Protein AF-X1EDR0-F1 (afdb_monomer)

Solvent-accessible surface area (backbone atoms only — not comparable to full-atom values): 14467 Å² total; per-residue (Å²): 109,68,64,75,75,51,46,88,62,48,43,78,46,76,35,40,27,33,42,99,84,70,50,76,45,76,48,48,34,32,29,32,48,43,43,61,53,31,61,72,69,70,53,67,84,70,82,76,47,42,32,33,41,37,34,20,80,71,45,46,54,39,77,37,42,49,60,51,45,64,76,41,62,27,26,46,26,42,26,45,78,92,36,69,47,48,64,89,70,55,21,65,32,29,36,40,40,43,81,36,52,42,76,53,46,37,46,33,70,74,47,79,46,77,32,58,50,74,70,56,88,67,54,66,74,82,75,38,56,71,68,56,43,45,63,68,70,69,56,77,65,59,85,85,73,98,78,72,81,76,88,78,56,66,92,78,42,69,51,77,46,72,80,60,40,76,39,69,47,77,37,41,60,70,54,55,72,71,45,74,69,47,50,36,72,49,65,52,68,48,93,82,42,52,92,83,47,67,45,37,24,60,47,78,48,73,42,47,43,36,40,59,56,48,65,74,24,34,75,36,93,85,63,61,60,49,75,50,76,45,96,77,70,51,69,54,72,47,42,48,70,61,48,58,36,88,82,38,94

Radius of gyration: 21.08 Å; Cα contacts (8 Å, |Δi|>4): 429; chains: 1; bounding box: 46×36×60 Å

Foldseek 3Di:
DLCVVCVVQKDWDWAWAAEPVRDIDIWIFIFHQQLVSCVVVVNDLPDLFQKKWWAAQLQQIDIDGPCCRNVFRWGWTQDIPPHGDDCVFQNRIWIGGHPYHCSRTGHHTDDIFGHNDLPPVQDPPNRDPPVVCCSQPVDDQDDDDPPDDDDDDQVPDWDWDDDQFPAIDIAGPVNFVVADKDWAWDKDADPPADRSRNRIHIDTDITHQLLVVCVVGHGHPPQFWDWDADPSRDIDIDGPVVSNDPRHD

Structure (mmCIF, N/CA/C/O backbone):
data_AF-X1EDR0-F1
#
_entry.id   AF-X1EDR0-F1
#
loop_
_atom_site.group_PDB
_atom_site.id
_atom_site.type_symbol
_atom_site.label_atom_id
_atom_site.label_alt_id
_atom_site.label_comp_id
_atom_site.label_asym_id
_atom_site.label_entity_id
_atom_site.label_seq_id
_atom_site.pdbx_PDB_ins_code
_atom_site.Cartn_x
_atom_site.Cartn_y
_atom_site.Cartn_z
_atom_site.occupancy
_atom_site.B_iso_or_equiv
_atom_site.auth_seq_id
_atom_site.auth_comp_id
_atom_site.auth_asym_id
_atom_site.auth_atom_id
_atom_site.pdbx_PDB_model_num
ATOM 1 N N . GLU A 1 1 ? 8.580 -6.810 -30.713 1.00 54.44 1 GLU A N 1
ATOM 2 C CA . GLU A 1 1 ? 7.558 -6.225 -31.604 1.00 54.44 1 GLU A CA 1
ATOM 3 C C . GLU A 1 1 ? 7.156 -4.786 -31.256 1.00 54.44 1 GLU A C 1
ATOM 5 O O . GLU A 1 1 ? 7.517 -3.914 -32.029 1.00 54.44 1 GLU A O 1
ATOM 10 N N . ILE A 1 2 ? 6.479 -4.478 -30.133 1.00 60.97 2 ILE A N 1
ATOM 11 C CA . ILE A 1 2 ? 6.107 -3.075 -29.803 1.00 60.97 2 ILE A CA 1
ATOM 12 C C . ILE A 1 2 ? 7.357 -2.197 -29.655 1.00 60.97 2 ILE A C 1
ATOM 14 O O . ILE A 1 2 ? 7.499 -1.228 -30.387 1.00 60.97 2 ILE A O 1
ATOM 18 N N . ILE A 1 3 ? 8.326 -2.593 -28.820 1.00 60.31 3 ILE A N 1
ATOM 19 C CA . ILE A 1 3 ? 9.585 -1.844 -28.618 1.00 60.31 3 ILE A CA 1
ATOM 20 C C . ILE A 1 3 ? 10.378 -1.652 -29.924 1.00 60.31 3 ILE A C 1
ATOM 22 O O . ILE A 1 3 ? 11.067 -0.655 -30.074 1.00 60.31 3 ILE A O 1
ATOM 26 N N . GLU A 1 4 ? 10.269 -2.554 -30.903 1.00 65.12 4 GLU A N 1
ATOM 27 C CA . GLU A 1 4 ? 10.914 -2.367 -32.215 1.00 65.12 4 GLU A CA 1
ATOM 28 C C . GLU A 1 4 ? 10.191 -1.321 -33.074 1.00 65.12 4 GLU A C 1
ATOM 30 O O . GLU A 1 4 ? 10.826 -0.668 -33.895 1.00 65.12 4 GLU A O 1
ATOM 35 N N . LYS A 1 5 ? 8.877 -1.144 -32.883 1.00 68.31 5 LYS A N 1
ATOM 36 C CA . LYS A 1 5 ? 8.044 -0.184 -33.626 1.00 68.31 5 LYS A CA 1
ATOM 37 C C . LYS A 1 5 ? 8.025 1.212 -32.995 1.00 68.31 5 LYS A C 1
ATOM 39 O O . LYS A 1 5 ? 7.911 2.187 -33.726 1.00 68.31 5 LYS A O 1
ATOM 44 N N . ILE A 1 6 ? 8.164 1.313 -31.671 1.00 72.12 6 ILE A N 1
ATOM 45 C CA . ILE A 1 6 ? 8.247 2.590 -30.931 1.00 72.12 6 ILE A CA 1
ATOM 46 C C . ILE A 1 6 ? 9.645 2.858 -30.353 1.00 72.12 6 ILE A C 1
ATOM 48 O O . ILE A 1 6 ? 9.820 3.759 -29.540 1.00 72.12 6 ILE A O 1
ATOM 52 N N . GLY A 1 7 ? 10.657 2.098 -30.776 1.00 67.75 7 GLY A N 1
ATOM 53 C CA . GLY A 1 7 ? 12.027 2.192 -30.259 1.00 67.75 7 GLY A CA 1
ATOM 54 C C . GLY A 1 7 ? 12.692 3.548 -30.495 1.00 67.75 7 GLY A C 1
ATOM 55 O O . GLY A 1 7 ? 13.532 3.953 -29.696 1.00 67.75 7 GLY A O 1
ATOM 56 N N . ASP A 1 8 ? 12.263 4.283 -31.523 1.00 79.50 8 ASP A N 1
ATOM 57 C CA . ASP A 1 8 ? 12.694 5.666 -31.771 1.00 79.50 8 ASP A CA 1
ATOM 58 C C . ASP A 1 8 ? 12.160 6.651 -30.716 1.00 79.50 8 ASP A C 1
ATOM 60 O O . ASP A 1 8 ? 12.706 7.738 -30.557 1.00 79.50 8 ASP A O 1
ATOM 64 N N . SER A 1 9 ? 11.115 6.272 -29.971 1.00 85.62 9 SER A N 1
ATOM 65 C CA . SER A 1 9 ? 10.597 7.036 -28.825 1.00 85.62 9 SER A CA 1
ATOM 66 C C . SER A 1 9 ? 11.338 6.724 -27.522 1.00 85.62 9 SER A C 1
ATOM 68 O O . SER A 1 9 ? 10.963 7.243 -26.475 1.00 85.62 9 SER A O 1
ATOM 70 N N . ALA A 1 10 ? 12.351 5.851 -27.556 1.00 90.69 10 ALA A N 1
ATOM 71 C CA . ALA A 1 10 ? 13.141 5.537 -26.378 1.00 90.69 10 ALA A CA 1
ATOM 72 C C . ALA A 1 10 ? 14.112 6.674 -26.057 1.00 90.69 10 ALA A C 1
ATOM 74 O O . ALA A 1 10 ? 14.938 7.053 -26.890 1.00 90.69 10 ALA A O 1
ATOM 75 N N . GLU A 1 11 ? 14.084 7.142 -24.817 1.00 94.25 11 GLU A N 1
ATOM 76 C CA . GLU A 1 11 ? 14.931 8.225 -24.333 1.00 94.25 11 GLU A CA 1
ATOM 77 C C . GLU A 1 11 ? 15.787 7.790 -23.142 1.00 94.25 11 GLU A C 1
ATOM 79 O O . GLU A 1 11 ? 15.513 6.785 -22.478 1.00 94.25 11 GLU A O 1
ATOM 84 N N . ILE A 1 12 ? 16.887 8.517 -22.941 1.00 96.25 12 ILE A N 1
ATOM 85 C CA . ILE A 1 12 ? 17.665 8.459 -21.705 1.00 96.25 12 ILE A CA 1
ATOM 86 C C . ILE A 1 12 ? 17.097 9.546 -20.803 1.00 96.25 12 ILE A C 1
ATOM 88 O O . ILE A 1 12 ? 16.984 10.693 -21.237 1.00 96.25 12 ILE A O 1
ATOM 92 N N . PHE A 1 13 ? 16.738 9.181 -19.581 1.00 95.81 13 PHE A N 1
ATOM 93 C CA . PHE A 1 13 ? 16.141 10.085 -18.608 1.00 95.81 13 PHE A CA 1
ATOM 94 C C . PHE A 1 13 ? 16.746 9.830 -17.230 1.00 95.81 13 PHE A C 1
ATOM 96 O O . PHE A 1 13 ? 17.149 8.709 -16.924 1.00 95.81 13 PHE A O 1
ATOM 103 N N . ASN A 1 14 ? 16.808 10.873 -16.409 1.00 96.44 14 ASN A N 1
ATOM 104 C CA . ASN A 1 14 ? 17.121 10.731 -14.992 1.00 96.44 14 ASN A CA 1
ATOM 105 C C . ASN A 1 14 ? 15.805 10.651 -14.229 1.00 96.44 14 ASN A C 1
ATOM 107 O O . ASN A 1 14 ? 14.880 11.393 -14.556 1.00 96.44 14 ASN A O 1
ATOM 111 N N . ALA A 1 15 ? 15.735 9.760 -13.247 1.00 96.19 15 ALA A N 1
ATOM 112 C CA . ALA A 1 15 ? 14.622 9.700 -12.318 1.00 96.19 15 ALA A CA 1
ATOM 113 C C . ALA A 1 15 ? 15.136 9.843 -10.887 1.00 96.19 15 ALA A C 1
ATOM 115 O O . ALA A 1 15 ? 16.073 9.151 -10.473 1.00 96.19 15 ALA A O 1
ATOM 116 N N . THR A 1 16 ? 14.488 10.724 -10.140 1.00 96.38 16 THR A N 1
ATOM 117 C CA . THR A 1 16 ? 14.680 10.925 -8.713 1.00 96.38 16 THR A CA 1
ATOM 118 C C . THR A 1 16 ? 13.598 10.154 -7.962 1.00 96.38 16 THR A C 1
ATOM 120 O O . THR A 1 16 ? 12.403 10.333 -8.200 1.00 96.38 16 THR A O 1
ATOM 123 N N . GLY A 1 17 ? 14.016 9.280 -7.052 1.00 92.56 17 GLY A N 1
ATOM 124 C CA . GLY A 1 17 ? 13.137 8.488 -6.202 1.00 92.56 17 GLY A CA 1
ATOM 125 C C . GLY A 1 17 ? 13.430 8.720 -4.722 1.00 92.56 17 GLY A C 1
ATOM 126 O O . GLY A 1 17 ? 14.575 8.951 -4.343 1.00 92.56 17 GLY A O 1
ATOM 127 N N . VAL A 1 18 ? 12.404 8.627 -3.879 1.00 91.12 18 VAL A N 1
ATOM 128 C CA . VAL A 1 18 ? 12.543 8.678 -2.413 1.00 91.12 18 VAL A CA 1
ATOM 129 C C . VAL A 1 18 ? 12.267 7.294 -1.830 1.00 91.12 18 VAL A C 1
ATOM 131 O O . VAL A 1 18 ? 11.209 6.712 -2.084 1.00 91.12 18 VAL A O 1
ATOM 134 N N . ARG A 1 19 ? 13.226 6.738 -1.087 1.00 84.94 19 ARG A N 1
ATOM 135 C CA . ARG A 1 19 ? 13.082 5.445 -0.403 1.00 84.94 19 ARG A CA 1
ATOM 136 C C . ARG A 1 19 ? 12.243 5.570 0.868 1.00 84.94 19 ARG A C 1
ATOM 138 O O . ARG A 1 19 ? 11.974 6.662 1.353 1.00 84.94 19 ARG A O 1
ATOM 145 N N . SER A 1 20 ? 11.851 4.428 1.429 1.00 78.31 20 SER A N 1
ATOM 146 C CA . SER A 1 20 ? 11.088 4.357 2.682 1.00 78.31 20 SER A CA 1
ATOM 147 C C . SER A 1 20 ? 11.837 4.894 3.908 1.00 78.31 20 SER A C 1
ATOM 149 O O . SER A 1 20 ? 11.215 5.137 4.932 1.00 78.31 20 SER A O 1
ATOM 151 N N . ASP A 1 21 ? 13.162 5.030 3.830 1.00 82.56 21 ASP A N 1
ATOM 152 C CA . ASP A 1 21 ? 14.029 5.618 4.858 1.00 82.56 21 ASP A CA 1
ATOM 153 C C . ASP A 1 21 ? 14.381 7.092 4.573 1.00 82.56 21 ASP A C 1
ATOM 155 O O . ASP A 1 21 ? 15.362 7.609 5.108 1.00 82.56 21 ASP A O 1
ATOM 159 N N . ASP A 1 22 ? 13.591 7.757 3.721 1.00 85.50 22 ASP A N 1
ATOM 160 C CA . ASP A 1 22 ? 13.758 9.141 3.258 1.00 85.50 22 ASP A CA 1
ATOM 161 C C . ASP A 1 22 ? 15.046 9.408 2.453 1.00 85.50 22 ASP A C 1
ATOM 163 O O . ASP A 1 22 ? 15.354 10.557 2.115 1.00 85.50 22 ASP A O 1
ATOM 167 N N . GLU A 1 23 ? 15.805 8.367 2.090 1.00 91.00 23 GLU A N 1
ATOM 168 C CA . GLU A 1 23 ? 16.953 8.513 1.199 1.00 91.00 23 GLU A CA 1
ATOM 169 C C . GLU A 1 23 ? 16.482 8.895 -0.213 1.00 91.00 23 GLU A C 1
ATOM 171 O O . GLU A 1 23 ? 15.713 8.175 -0.859 1.00 91.00 23 GLU A O 1
ATOM 176 N N . VAL A 1 24 ? 16.982 10.027 -0.715 1.00 93.25 24 VAL A N 1
ATOM 177 C CA . VAL A 1 24 ? 16.783 10.449 -2.105 1.00 93.25 24 VAL A CA 1
ATOM 178 C C . VAL A 1 24 ? 17.837 9.780 -2.978 1.00 93.25 24 VAL A C 1
ATOM 180 O O . VAL A 1 24 ? 19.038 9.963 -2.767 1.00 93.25 24 VAL A O 1
ATOM 183 N N . ILE A 1 25 ? 17.383 9.039 -3.983 1.00 93.00 25 ILE A N 1
ATOM 184 C CA . ILE A 1 25 ? 18.233 8.412 -4.991 1.00 93.00 25 ILE A CA 1
ATOM 185 C C . ILE A 1 25 ? 17.965 9.029 -6.361 1.00 93.00 25 ILE A C 1
ATOM 187 O O . ILE A 1 25 ? 16.827 9.329 -6.706 1.00 93.00 25 ILE A O 1
ATOM 191 N N . GLU A 1 26 ? 19.017 9.191 -7.154 1.00 95.25 26 GLU A N 1
ATOM 192 C CA . GLU A 1 26 ? 18.931 9.646 -8.541 1.00 95.25 26 GLU A CA 1
ATOM 193 C C . GLU A 1 26 ? 19.606 8.610 -9.429 1.00 95.25 26 GLU A C 1
ATOM 195 O O . GLU A 1 26 ? 20.754 8.227 -9.188 1.00 95.25 26 GLU A O 1
ATOM 200 N N . GLU A 1 27 ? 18.889 8.131 -10.441 1.00 94.94 27 GLU A N 1
ATOM 201 C CA . GLU A 1 27 ? 19.383 7.086 -11.334 1.00 94.94 27 GLU A CA 1
ATOM 202 C C . GLU A 1 27 ? 19.094 7.436 -12.799 1.00 94.94 27 GLU A C 1
ATOM 204 O O . GLU A 1 27 ? 18.028 7.960 -13.133 1.00 94.94 27 GLU A O 1
ATOM 209 N N . GLU A 1 28 ? 20.049 7.134 -13.685 1.00 97.06 28 GLU A N 1
ATOM 210 C CA . GLU A 1 28 ? 19.870 7.275 -15.130 1.00 97.06 28 GLU A CA 1
ATOM 211 C C . GLU A 1 28 ? 19.261 5.989 -15.696 1.00 97.06 28 GLU A C 1
ATOM 213 O O . GLU A 1 28 ? 19.794 4.888 -15.519 1.00 97.06 28 GLU A O 1
ATOM 218 N N . PHE A 1 29 ? 18.186 6.129 -16.463 1.00 96.94 29 PHE A N 1
ATOM 219 C CA . PHE A 1 29 ? 17.510 5.029 -17.129 1.00 96.94 29 PHE A CA 1
ATOM 220 C C . PHE A 1 29 ? 17.439 5.229 -18.639 1.00 96.94 29 PHE A C 1
ATOM 222 O O . PHE A 1 29 ? 17.515 6.338 -19.166 1.00 96.94 29 PHE A O 1
ATOM 229 N N . LYS A 1 30 ? 17.231 4.118 -19.354 1.00 95.12 30 LYS A N 1
ATOM 230 C CA . LYS A 1 30 ? 16.759 4.139 -20.742 1.00 95.12 30 LYS A CA 1
ATOM 231 C C . LYS A 1 30 ? 15.442 3.388 -20.857 1.00 95.12 30 LYS A C 1
ATOM 233 O O . LYS A 1 30 ? 15.364 2.213 -20.478 1.00 95.12 30 LYS A O 1
ATOM 238 N N . GLY A 1 31 ? 14.446 4.053 -21.430 1.00 94.44 31 GLY A N 1
ATOM 239 C CA . GLY A 1 31 ? 13.087 3.535 -21.523 1.00 94.44 31 GLY A CA 1
ATOM 240 C C . GLY A 1 31 ? 12.196 4.340 -22.457 1.00 94.44 31 GLY A C 1
ATOM 241 O O . GLY A 1 31 ? 12.666 5.215 -23.180 1.00 94.44 31 GLY A O 1
ATOM 242 N N . ILE A 1 32 ? 10.904 4.022 -22.442 1.00 93.75 32 ILE A N 1
ATOM 243 C CA . ILE A 1 32 ? 9.856 4.737 -23.180 1.00 93.75 32 ILE A CA 1
ATOM 244 C C . ILE A 1 32 ? 8.791 5.180 -22.180 1.00 93.75 32 ILE A C 1
ATOM 246 O O . ILE A 1 32 ? 8.384 4.388 -21.327 1.00 93.75 32 ILE A O 1
ATOM 250 N N . ARG A 1 33 ? 8.315 6.422 -22.308 1.00 93.25 33 ARG A N 1
ATOM 251 C CA . ARG A 1 33 ? 7.176 6.920 -21.527 1.00 93.25 33 ARG A CA 1
ATOM 252 C C . ARG A 1 33 ? 5.937 6.063 -21.762 1.00 93.25 33 ARG A C 1
ATOM 254 O O . ARG A 1 33 ? 5.583 5.796 -22.913 1.00 93.25 33 ARG A O 1
ATOM 261 N N . ILE A 1 34 ? 5.236 5.697 -20.693 1.00 90.81 34 ILE A N 1
ATOM 262 C CA . ILE A 1 34 ? 4.040 4.844 -20.767 1.00 90.81 34 ILE A CA 1
ATOM 263 C C . ILE A 1 34 ? 2.976 5.457 -21.677 1.00 90.81 34 ILE A C 1
ATOM 265 O O . ILE A 1 34 ? 2.416 4.743 -22.507 1.00 90.81 34 ILE A O 1
ATOM 269 N N . VAL A 1 35 ? 2.775 6.777 -21.621 1.00 89.12 35 VAL A N 1
ATOM 270 C CA . VAL A 1 35 ? 1.812 7.473 -22.487 1.00 89.12 35 VAL A CA 1
ATOM 271 C C . VAL A 1 35 ? 2.045 7.200 -23.979 1.00 89.12 35 VAL A C 1
ATOM 273 O O . VAL A 1 35 ? 1.087 7.016 -24.720 1.00 89.12 35 VAL A O 1
ATOM 276 N N . LYS A 1 36 ? 3.300 7.055 -24.432 1.00 89.62 36 LYS A N 1
ATOM 277 C CA . LYS A 1 36 ? 3.608 6.741 -25.841 1.00 89.62 36 LYS A CA 1
ATOM 278 C C . LYS A 1 36 ? 3.220 5.317 -26.221 1.00 89.62 36 LYS A C 1
ATOM 280 O O . LYS A 1 36 ? 2.848 5.063 -27.364 1.00 89.62 36 LYS A O 1
ATOM 285 N N . ILE A 1 37 ? 3.300 4.392 -25.267 1.00 87.94 37 ILE A N 1
ATOM 286 C CA . ILE A 1 37 ? 2.858 3.008 -25.449 1.00 87.94 37 ILE A CA 1
ATOM 287 C C . ILE A 1 37 ? 1.331 2.968 -25.533 1.00 87.94 37 ILE A C 1
ATOM 289 O O . ILE A 1 37 ? 0.795 2.336 -26.440 1.00 87.94 37 ILE A O 1
ATOM 293 N N . LEU A 1 38 ? 0.643 3.676 -24.633 1.00 85.06 38 LEU A N 1
ATOM 294 C CA . LEU A 1 38 ? -0.818 3.765 -24.617 1.00 85.06 38 LEU A CA 1
ATOM 295 C C . LEU A 1 38 ? -1.363 4.412 -25.900 1.00 85.06 38 LEU A C 1
ATOM 297 O O . LEU A 1 38 ? -2.232 3.833 -26.546 1.00 85.06 38 LEU A O 1
ATOM 301 N N . GLU A 1 39 ? -0.785 5.541 -26.327 1.00 85.56 39 GLU A N 1
ATOM 302 C CA . GLU A 1 39 ? -1.103 6.203 -27.602 1.00 85.56 39 GLU A CA 1
ATOM 303 C C . GLU A 1 39 ? -0.919 5.256 -28.799 1.00 85.56 39 GLU A C 1
ATOM 305 O O . GLU A 1 39 ? -1.772 5.197 -29.683 1.00 85.56 39 GLU A O 1
ATOM 310 N N . TYR A 1 40 ? 0.183 4.498 -28.836 1.00 84.94 40 TYR A N 1
ATOM 311 C CA . TYR A 1 40 ? 0.472 3.570 -29.932 1.00 84.94 40 TYR A CA 1
ATOM 312 C C . TYR A 1 40 ? -0.517 2.401 -30.007 1.00 84.94 40 TYR A C 1
ATOM 314 O O . TYR A 1 40 ? -0.874 1.958 -31.099 1.00 84.94 40 TYR A O 1
ATOM 322 N N . LEU A 1 41 ? -0.934 1.886 -28.850 1.00 83.81 41 LEU A N 1
ATOM 323 C CA . LEU A 1 41 ? -1.889 0.785 -28.755 1.00 83.81 41 LEU A CA 1
ATOM 324 C C . LEU A 1 41 ? -3.346 1.239 -28.926 1.00 83.81 41 LEU A C 1
ATOM 326 O O . LEU A 1 41 ? -4.234 0.392 -28.876 1.00 83.81 41 LEU A O 1
ATOM 330 N N . ASP A 1 42 ? -3.582 2.541 -29.128 1.00 81.75 42 ASP A N 1
ATOM 331 C CA . ASP A 1 42 ? -4.913 3.161 -29.116 1.00 81.75 42 ASP A CA 1
ATOM 332 C C . ASP A 1 42 ? -5.692 2.827 -27.828 1.00 81.75 42 ASP A C 1
ATOM 334 O O . ASP A 1 42 ? -6.912 2.656 -27.811 1.00 81.75 42 ASP A O 1
ATOM 338 N N . LEU A 1 43 ? -4.954 2.705 -26.720 1.00 75.69 43 LEU A N 1
ATOM 339 C CA . LEU A 1 43 ? -5.506 2.471 -25.395 1.00 75.69 43 LEU A CA 1
ATOM 340 C C . LEU A 1 43 ? -5.773 3.821 -24.744 1.00 75.69 43 LEU A C 1
ATOM 342 O O . LEU A 1 43 ? -4.882 4.463 -24.193 1.00 75.69 43 LEU A O 1
ATOM 346 N N . GLN A 1 44 ? -7.026 4.249 -24.807 1.00 69.25 44 GLN A N 1
ATOM 347 C CA . GLN A 1 44 ? -7.534 5.290 -23.923 1.00 69.25 44 GLN A CA 1
ATOM 348 C C . GLN A 1 44 ? -7.946 4.625 -22.603 1.00 69.25 44 GLN A C 1
ATOM 350 O O . GLN A 1 44 ? -8.548 3.547 -22.660 1.00 69.25 44 GLN A O 1
ATOM 355 N N . PRO A 1 45 ? -7.673 5.223 -21.427 1.00 65.19 45 PRO A N 1
ATOM 356 C CA . PRO A 1 45 ? -8.278 4.754 -20.185 1.00 65.19 45 PRO A CA 1
ATOM 357 C C . PRO A 1 45 ? -9.791 4.662 -20.401 1.00 65.19 45 PRO A C 1
ATOM 359 O O . PRO A 1 45 ? -10.440 5.654 -20.736 1.00 65.19 45 PRO A O 1
ATOM 362 N N . MET A 1 46 ? -10.350 3.454 -20.336 1.00 56.88 46 MET A N 1
ATOM 363 C CA . MET A 1 46 ? -11.758 3.248 -20.659 1.00 56.88 46 MET A CA 1
ATOM 364 C C . MET A 1 46 ? -12.632 3.897 -19.570 1.00 56.88 46 MET A C 1
ATOM 366 O O . MET A 1 46 ? -12.539 3.530 -18.404 1.00 56.88 46 MET A O 1
ATOM 370 N N . GLY A 1 47 ? -13.523 4.822 -19.943 1.00 64.06 47 GLY A N 1
ATOM 371 C CA . GLY A 1 47 ? -14.628 5.271 -19.081 1.00 64.06 47 GLY A CA 1
ATOM 372 C C . GLY A 1 47 ? -14.235 6.088 -17.837 1.00 64.06 47 GLY A C 1
ATOM 373 O O . GLY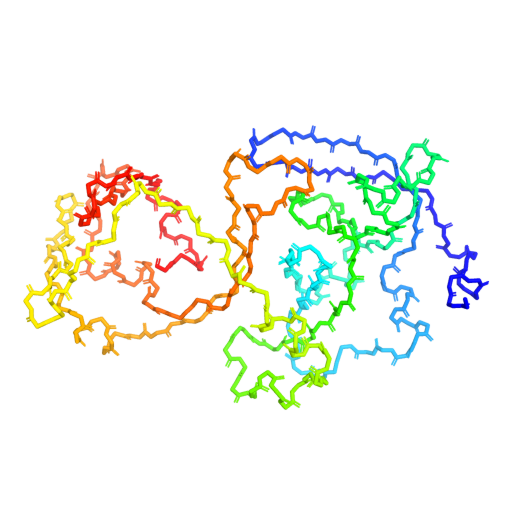 A 1 47 ? -13.493 7.058 -17.940 1.00 64.06 47 GLY A O 1
ATOM 374 N N . GLU A 1 48 ? -14.815 5.729 -16.682 1.00 67.31 48 GLU A N 1
ATOM 375 C CA . GLU A 1 48 ? -14.692 6.409 -15.374 1.00 67.31 48 GLU A CA 1
ATOM 376 C C . GLU A 1 48 ? -13.440 6.000 -14.569 1.00 67.31 48 GLU A C 1
ATOM 378 O O . GLU A 1 48 ? -13.331 6.355 -13.394 1.00 67.31 48 GLU A O 1
ATOM 383 N N . ALA A 1 49 ? -12.506 5.245 -15.164 1.00 75.50 49 ALA A N 1
ATOM 384 C CA . ALA A 1 49 ? -11.295 4.792 -14.483 1.00 75.50 49 ALA A CA 1
ATOM 385 C C . ALA A 1 49 ? -10.508 5.980 -13.897 1.00 75.50 49 ALA A C 1
ATOM 387 O O . ALA A 1 49 ? -10.235 6.963 -14.589 1.00 75.50 49 ALA A O 1
ATOM 388 N N . LYS A 1 50 ? -10.135 5.885 -12.618 1.00 82.94 50 LYS A N 1
ATOM 389 C CA . LYS A 1 50 ? -9.388 6.922 -11.888 1.00 82.94 50 LYS A CA 1
ATOM 390 C C . LYS A 1 50 ? -7.970 6.487 -11.553 1.00 82.94 50 LYS A C 1
ATOM 392 O O . LYS A 1 50 ? -7.093 7.346 -11.462 1.00 82.94 50 LYS A O 1
ATOM 397 N N . ASN A 1 51 ? -7.745 5.180 -11.425 1.00 85.50 51 ASN A N 1
ATOM 398 C CA . ASN A 1 51 ? -6.466 4.594 -11.055 1.00 85.50 51 ASN A CA 1
ATOM 399 C C . ASN A 1 51 ? -6.085 3.435 -11.989 1.00 85.50 51 ASN A C 1
ATOM 401 O O . ASN A 1 51 ? -6.918 2.865 -12.692 1.00 85.50 51 ASN A O 1
ATOM 405 N N . ILE A 1 52 ? -4.806 3.083 -11.984 1.00 86.75 52 ILE A N 1
ATOM 406 C CA . ILE A 1 52 ? -4.213 1.931 -12.653 1.00 86.75 52 ILE A CA 1
ATOM 407 C C . ILE A 1 52 ? -3.409 1.178 -11.604 1.00 86.75 52 ILE A C 1
ATOM 409 O O . ILE A 1 52 ? -2.479 1.745 -11.034 1.00 86.75 52 ILE A O 1
ATOM 413 N N . ILE A 1 53 ? -3.727 -0.093 -11.381 1.00 85.38 53 ILE A N 1
ATOM 414 C CA . ILE A 1 53 ? -2.883 -0.993 -10.599 1.00 85.38 53 ILE A CA 1
ATOM 415 C C . ILE A 1 53 ? -1.939 -1.709 -11.558 1.00 85.38 53 ILE A C 1
ATOM 417 O O . ILE A 1 53 ? -2.371 -2.377 -12.498 1.00 85.38 53 ILE A O 1
ATOM 421 N N . VAL A 1 54 ? -0.639 -1.596 -11.310 1.00 87.00 54 VAL A N 1
ATOM 422 C CA . VAL A 1 54 ? 0.373 -2.338 -12.057 1.00 87.00 54 VAL A CA 1
ATOM 423 C C . VAL A 1 54 ? 0.868 -3.491 -11.201 1.00 87.00 54 VAL A C 1
ATOM 425 O O . VAL A 1 54 ? 1.532 -3.254 -10.200 1.00 87.00 54 VAL A O 1
ATOM 428 N N . TYR A 1 55 ? 0.586 -4.727 -11.608 1.00 82.88 55 TYR A N 1
ATOM 429 C CA . TYR A 1 55 ? 1.055 -5.941 -10.941 1.00 82.88 55 TYR A CA 1
ATOM 430 C C . TYR A 1 55 ? 2.371 -6.422 -11.552 1.00 82.88 55 TYR A C 1
ATOM 432 O O . TYR A 1 55 ? 2.540 -6.422 -12.776 1.00 82.88 55 TYR A O 1
ATOM 440 N N . ALA A 1 56 ? 3.285 -6.881 -10.706 1.00 82.88 56 ALA A N 1
ATOM 441 C CA . ALA A 1 56 ? 4.591 -7.415 -11.062 1.00 82.88 56 ALA A CA 1
ATOM 442 C C . ALA A 1 56 ? 4.724 -8.895 -10.739 1.00 82.88 56 ALA A C 1
ATOM 444 O O . ALA A 1 56 ? 4.067 -9.408 -9.842 1.00 82.88 56 ALA A O 1
ATOM 445 N N . SER A 1 57 ? 5.632 -9.568 -11.457 1.00 77.50 57 SER A N 1
ATOM 446 C CA . SER A 1 57 ? 5.870 -11.019 -11.372 1.00 77.50 57 SER A CA 1
ATOM 447 C C . SER A 1 57 ? 6.256 -11.541 -9.978 1.00 77.50 57 SER A C 1
ATOM 449 O O . SER A 1 57 ? 6.098 -12.730 -9.710 1.00 77.50 57 SER A O 1
ATOM 451 N N . ASP A 1 58 ? 6.782 -10.670 -9.118 1.00 70.44 58 ASP A N 1
ATOM 452 C CA . ASP A 1 58 ? 7.193 -10.951 -7.738 1.00 70.44 58 ASP A CA 1
ATOM 453 C C . ASP A 1 58 ? 6.090 -10.636 -6.717 1.00 70.44 58 ASP A C 1
ATOM 455 O O . ASP A 1 58 ? 6.360 -10.593 -5.521 1.00 70.44 58 ASP A O 1
ATOM 459 N N . LEU A 1 59 ? 4.854 -10.457 -7.197 1.00 69.19 59 LEU A N 1
ATOM 460 C CA . LEU A 1 59 ? 3.668 -10.086 -6.425 1.00 69.19 59 LEU A CA 1
ATOM 461 C C . LEU A 1 59 ? 3.656 -8.683 -5.895 1.00 69.19 59 LEU A C 1
ATOM 463 O O . LEU A 1 59 ? 2.700 -8.341 -5.200 1.00 69.19 59 LEU A O 1
A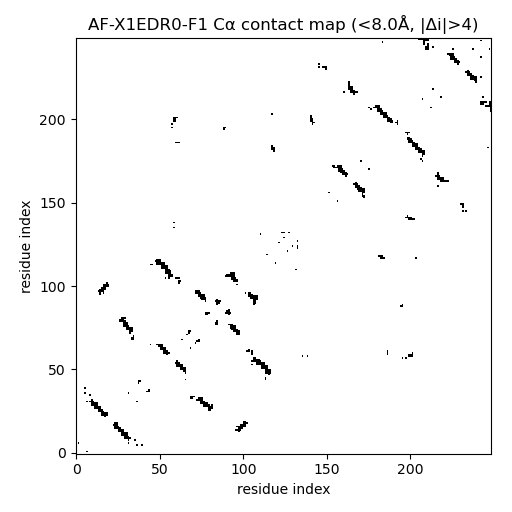TOM 467 N N . TYR A 1 60 ? 4.655 -7.875 -6.230 1.00 75.50 60 TYR A N 1
ATOM 468 C CA . TYR A 1 60 ? 4.554 -6.456 -6.007 1.00 75.50 60 TYR A CA 1
ATOM 469 C C . TYR A 1 60 ? 3.468 -5.852 -6.903 1.00 75.50 60 TYR A C 1
ATOM 471 O O . TYR A 1 60 ? 3.154 -6.366 -7.979 1.00 75.50 60 TYR A O 1
ATOM 479 N N . ALA A 1 61 ? 2.886 -4.751 -6.458 1.00 79.00 61 ALA A N 1
ATOM 480 C CA . ALA A 1 61 ? 1.982 -3.964 -7.254 1.00 79.00 61 ALA A CA 1
ATOM 481 C C . ALA A 1 61 ? 1.978 -2.543 -6.711 1.00 79.00 61 ALA A C 1
ATOM 483 O O . ALA A 1 61 ? 2.104 -2.348 -5.507 1.00 79.00 61 ALA A O 1
ATOM 484 N N . ALA A 1 62 ? 1.833 -1.566 -7.593 1.00 83.56 62 ALA A N 1
ATOM 485 C CA . ALA A 1 62 ? 1.651 -0.182 -7.188 1.00 83.56 62 ALA A CA 1
ATOM 486 C C . ALA A 1 62 ? 0.516 0.436 -7.990 1.00 83.56 62 ALA A C 1
ATOM 488 O O . ALA A 1 62 ? 0.299 0.089 -9.157 1.00 83.56 62 ALA A O 1
ATOM 489 N N . ASP A 1 63 ? -0.201 1.346 -7.349 1.00 86.25 63 ASP A N 1
ATOM 490 C CA . ASP A 1 63 ? -1.238 2.133 -7.976 1.00 86.25 63 ASP A CA 1
ATOM 491 C C . ASP A 1 63 ? -0.680 3.450 -8.526 1.00 86.25 63 ASP A C 1
ATOM 493 O O . ASP A 1 63 ? 0.289 4.042 -8.035 1.00 86.25 63 ASP A O 1
ATOM 497 N N . PHE A 1 64 ? -1.327 3.914 -9.581 1.00 89.31 64 PHE A N 1
ATOM 498 C CA . PHE A 1 64 ? -1.124 5.231 -10.142 1.00 89.31 64 PHE A CA 1
ATOM 499 C C . PHE A 1 64 ? -2.470 5.828 -10.480 1.00 89.31 64 PHE A C 1
ATOM 501 O O . PHE A 1 64 ? -3.317 5.160 -11.069 1.00 89.31 64 PHE A O 1
ATOM 508 N N . THR A 1 65 ? -2.649 7.107 -10.198 1.00 89.00 65 THR A N 1
ATOM 509 C CA . THR A 1 65 ? -3.771 7.844 -10.770 1.00 89.00 65 THR A CA 1
ATOM 510 C C . THR A 1 65 ? -3.614 7.925 -12.293 1.00 89.00 65 THR A C 1
ATOM 512 O O . THR A 1 65 ? -2.502 7.885 -12.832 1.00 89.00 65 THR A O 1
ATOM 515 N N . ILE A 1 66 ? -4.725 8.094 -13.015 1.00 87.88 66 ILE A N 1
ATOM 516 C CA . ILE A 1 66 ? -4.673 8.323 -14.468 1.00 87.88 66 ILE A CA 1
ATOM 517 C C . ILE A 1 66 ? -3.810 9.547 -14.811 1.00 87.88 66 ILE A C 1
ATOM 519 O O . ILE A 1 66 ? -3.044 9.497 -15.770 1.00 87.88 66 ILE A O 1
ATOM 523 N N . SER A 1 67 ? -3.888 10.624 -14.021 1.00 88.88 67 SER A N 1
ATOM 524 C CA . SER A 1 67 ? -3.071 11.827 -14.243 1.00 88.88 67 SER A CA 1
ATOM 525 C C . SER A 1 67 ? -1.579 11.534 -14.057 1.00 88.88 67 SER A C 1
ATOM 527 O O . SER A 1 67 ? -0.795 11.870 -14.941 1.00 88.88 67 SER A O 1
ATOM 529 N N . GLU A 1 68 ? -1.180 10.809 -13.004 1.00 90.69 68 GLU A N 1
ATOM 530 C CA . GLU A 1 68 ? 0.221 10.388 -12.830 1.00 90.69 68 GLU A CA 1
ATOM 531 C C . GLU A 1 68 ? 0.736 9.583 -14.030 1.00 90.69 68 GLU A C 1
ATOM 533 O O . GLU A 1 68 ? 1.870 9.781 -14.452 1.00 90.69 68 GLU A O 1
ATOM 538 N N . MET A 1 69 ? -0.086 8.705 -14.610 1.00 89.50 69 MET A N 1
ATOM 539 C CA . MET A 1 69 ? 0.329 7.871 -15.744 1.00 89.50 69 MET A CA 1
ATOM 540 C C . MET A 1 69 ? 0.376 8.589 -17.090 1.00 89.50 69 MET A C 1
ATOM 542 O O . MET A 1 69 ? 1.220 8.264 -17.929 1.00 89.50 69 MET A O 1
ATOM 546 N N . LEU A 1 70 ? -0.556 9.511 -17.332 1.00 87.62 70 LEU A N 1
ATOM 547 C CA . LEU A 1 70 ? -0.680 10.187 -18.625 1.00 87.62 70 LEU A CA 1
ATOM 548 C C . LEU A 1 70 ? 0.125 11.482 -18.699 1.00 87.62 70 LEU A C 1
ATOM 550 O O . LEU A 1 70 ? 0.681 11.798 -19.751 1.00 87.62 70 LEU A O 1
ATOM 554 N N . GLU A 1 71 ? 0.154 12.239 -17.606 1.00 88.75 71 GLU A N 1
ATOM 555 C CA . GLU A 1 71 ? 0.783 13.560 -17.535 1.00 88.75 71 GLU A CA 1
ATOM 556 C C . GLU A 1 71 ? 2.132 13.507 -16.816 1.00 88.75 71 GLU A C 1
ATOM 558 O O . GLU A 1 71 ? 2.990 14.354 -17.066 1.00 88.75 71 GLU A O 1
ATOM 563 N N . GLY A 1 72 ? 2.322 12.519 -15.939 1.00 88.94 72 GLY A N 1
ATOM 564 C CA . GLY A 1 72 ? 3.559 12.326 -15.202 1.00 88.94 72 GLY A CA 1
ATOM 565 C C . GLY A 1 72 ? 4.674 11.667 -16.011 1.00 88.94 72 GLY A C 1
ATOM 566 O O . GLY A 1 72 ? 4.509 11.151 -17.121 1.00 88.94 72 GLY A O 1
ATOM 567 N N . ASP A 1 73 ? 5.850 11.668 -15.398 1.00 94.50 73 ASP A N 1
ATOM 568 C CA . ASP A 1 73 ? 7.076 11.110 -15.947 1.00 94.50 73 ASP A CA 1
ATOM 569 C C . ASP A 1 73 ? 7.205 9.637 -15.532 1.00 94.50 73 ASP A C 1
ATOM 571 O O . ASP A 1 73 ? 8.043 9.266 -14.708 1.00 94.50 73 ASP A O 1
ATOM 575 N N . VAL A 1 74 ? 6.333 8.796 -16.104 1.00 95.69 74 VAL A N 1
ATOM 576 C CA . VAL A 1 74 ? 6.324 7.342 -15.881 1.00 95.69 74 VAL A CA 1
ATOM 577 C C . VAL A 1 74 ? 6.756 6.581 -17.133 1.00 95.69 74 VAL A C 1
ATOM 579 O O . VAL A 1 74 ? 6.238 6.779 -18.237 1.00 95.69 74 VAL A O 1
ATOM 582 N N . TYR A 1 75 ? 7.702 5.665 -16.956 1.00 95.00 75 TYR A N 1
ATOM 583 C CA . TYR A 1 75 ? 8.406 4.983 -18.036 1.00 95.00 75 TYR A CA 1
ATOM 584 C C . TYR A 1 75 ? 8.388 3.474 -17.859 1.00 95.00 75 TYR A C 1
ATOM 586 O O . TYR A 1 75 ? 8.478 2.975 -16.742 1.00 95.00 75 TYR A O 1
ATOM 594 N N . ILE A 1 76 ? 8.403 2.750 -18.978 1.00 93.69 76 ILE A N 1
ATOM 595 C CA . ILE A 1 76 ? 8.913 1.379 -19.021 1.00 93.69 76 ILE A CA 1
ATOM 596 C C . ILE A 1 76 ? 10.393 1.445 -19.408 1.00 93.69 76 ILE A C 1
ATOM 598 O O . ILE A 1 76 ? 10.733 1.808 -20.537 1.00 93.69 76 ILE A O 1
ATOM 602 N N . ALA A 1 77 ? 11.275 1.090 -18.47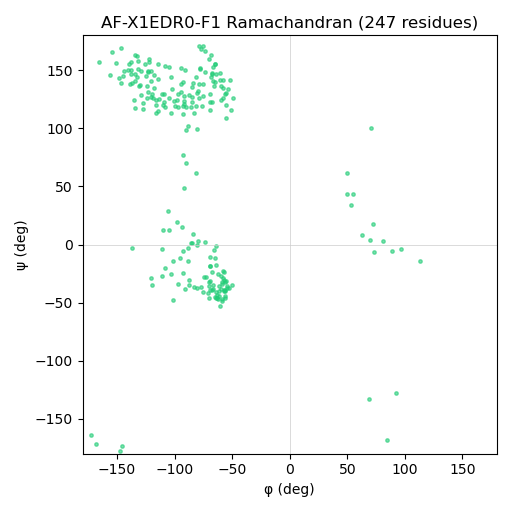9 1.00 94.25 77 ALA A N 1
ATOM 603 C CA . ALA A 1 77 ? 12.723 1.081 -18.642 1.00 94.25 77 ALA A CA 1
ATOM 604 C C . ALA A 1 77 ? 13.275 -0.341 -18.813 1.00 94.25 77 ALA A C 1
ATOM 606 O O . ALA A 1 77 ? 12.714 -1.314 -18.305 1.00 94.25 77 ALA A O 1
ATOM 607 N N . TRP A 1 78 ? 14.416 -0.458 -19.498 1.00 93.12 78 TRP A N 1
ATOM 608 C CA . TRP A 1 78 ? 15.164 -1.720 -19.658 1.00 93.12 78 TRP A CA 1
ATOM 609 C C . TRP A 1 78 ? 16.682 -1.567 -19.486 1.00 93.12 78 TRP A C 1
ATOM 611 O O . TRP A 1 78 ? 17.415 -2.560 -19.553 1.00 93.12 78 TRP A O 1
ATOM 621 N N . LYS A 1 79 ? 17.173 -0.337 -19.284 1.00 93.62 79 LYS A N 1
ATOM 622 C CA . LYS A 1 79 ? 18.556 -0.079 -18.876 1.00 93.62 79 LYS A CA 1
ATOM 623 C C . LYS A 1 79 ? 18.620 0.886 -17.711 1.00 93.62 79 LYS A C 1
ATOM 625 O O . LYS A 1 79 ? 17.794 1.792 -17.635 1.00 93.62 79 LYS A O 1
ATOM 630 N N . LYS A 1 80 ? 19.673 0.726 -16.920 1.00 94.38 80 LYS A N 1
ATOM 631 C CA . LYS A 1 80 ? 20.139 1.660 -15.904 1.00 94.38 80 LYS A CA 1
ATOM 632 C C . LYS A 1 80 ? 21.639 1.885 -16.090 1.00 94.38 80 LYS A C 1
ATOM 634 O O . LYS A 1 80 ? 22.360 0.925 -16.373 1.00 94.38 80 LYS A O 1
ATOM 639 N N . ASP A 1 81 ? 22.089 3.133 -16.001 1.00 93.12 81 ASP A N 1
ATOM 640 C CA . ASP A 1 81 ? 23.498 3.528 -16.161 1.00 93.12 81 ASP A CA 1
ATOM 641 C C . ASP A 1 81 ? 24.139 2.944 -17.442 1.00 93.12 81 ASP A C 1
ATOM 643 O O . ASP A 1 81 ? 25.231 2.367 -17.451 1.00 93.12 81 ASP A O 1
ATOM 647 N N . GLY A 1 82 ? 23.389 2.993 -18.550 1.00 92.56 82 GLY A N 1
ATOM 648 C CA . GLY A 1 82 ? 23.789 2.448 -19.853 1.00 92.56 82 GLY A CA 1
ATOM 649 C C . GLY A 1 82 ? 23.786 0.913 -19.988 1.00 92.56 82 GLY A C 1
ATOM 650 O O . GLY A 1 82 ? 23.934 0.405 -21.112 1.00 92.56 82 GLY A O 1
ATOM 651 N N . GLN A 1 83 ? 23.563 0.160 -18.907 1.00 93.31 83 GLN A N 1
ATOM 652 C CA . GLN A 1 83 ? 23.566 -1.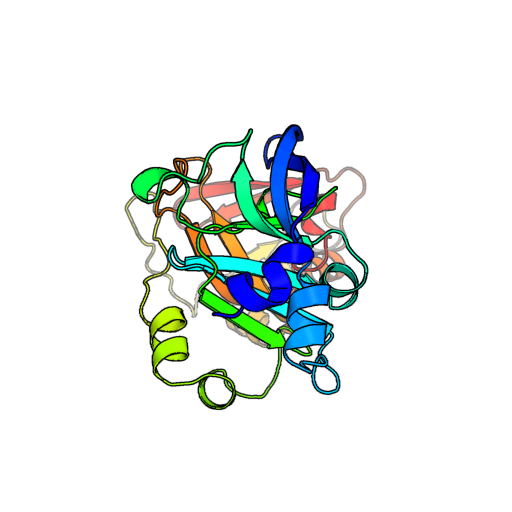308 -18.888 1.00 93.31 83 GLN A CA 1
ATOM 653 C C . GLN A 1 83 ? 22.151 -1.886 -18.841 1.00 93.31 83 GLN A C 1
ATOM 655 O O . GLN A 1 83 ? 21.263 -1.330 -18.209 1.00 93.31 83 GLN A O 1
ATOM 660 N N . TYR A 1 84 ? 21.930 -3.016 -19.519 1.00 92.69 84 TYR A N 1
ATOM 661 C CA . TYR A 1 84 ? 20.668 -3.749 -19.379 1.00 92.69 84 TYR A CA 1
ATOM 662 C C . TYR A 1 84 ? 20.511 -4.275 -17.954 1.00 92.69 84 TYR A C 1
ATOM 664 O O . TYR A 1 84 ? 21.499 -4.666 -17.330 1.00 92.69 84 TYR A O 1
ATOM 672 N N . PHE A 1 85 ? 19.270 -4.327 -17.472 1.00 90.06 85 PHE A N 1
ATOM 673 C CA . PHE A 1 85 ? 18.975 -4.945 -16.184 1.00 90.06 85 PHE A CA 1
ATOM 674 C C . PHE A 1 85 ? 19.432 -6.405 -16.149 1.00 90.06 85 PHE A C 1
ATOM 676 O O . PHE A 1 85 ? 19.329 -7.137 -17.139 1.00 90.06 85 PHE A O 1
ATOM 683 N N . ASN A 1 86 ? 19.953 -6.827 -14.998 1.00 86.12 86 ASN A N 1
ATOM 684 C CA . ASN A 1 86 ? 20.300 -8.218 -14.771 1.00 86.12 86 ASN A CA 1
ATOM 685 C C . ASN A 1 86 ? 19.008 -9.017 -14.510 1.00 86.12 86 ASN A C 1
ATOM 687 O O . ASN A 1 86 ? 18.340 -8.760 -13.504 1.00 86.12 86 ASN A O 1
ATOM 691 N N . PRO A 1 87 ? 18.674 -10.021 -15.346 1.00 84.31 87 PRO A N 1
ATOM 692 C CA . PRO A 1 87 ? 17.416 -10.757 -15.223 1.00 84.31 87 PRO A CA 1
ATOM 693 C C . PRO A 1 87 ? 17.189 -11.399 -13.849 1.00 84.31 87 PRO A C 1
ATOM 695 O O . PRO A 1 87 ? 16.048 -11.493 -13.403 1.00 84.31 87 PRO A O 1
ATOM 698 N N . SER A 1 88 ? 18.261 -11.820 -13.172 1.00 76.06 88 SER A N 1
ATOM 699 C CA . SER A 1 88 ? 18.181 -12.515 -11.886 1.00 76.06 88 SER A CA 1
ATOM 700 C C . SER A 1 88 ? 17.969 -11.563 -10.705 1.00 76.06 88 SER A C 1
ATOM 702 O O . SER A 1 88 ? 17.239 -11.907 -9.780 1.00 76.06 88 SER A O 1
ATOM 704 N N . SER A 1 89 ? 18.588 -10.377 -10.713 1.00 76.69 89 SER A N 1
ATOM 705 C CA . SER A 1 89 ? 18.518 -9.416 -9.595 1.00 76.69 89 SER A CA 1
ATOM 706 C C . SER A 1 89 ? 17.536 -8.277 -9.843 1.00 76.69 89 SER A C 1
ATOM 708 O O . SER A 1 89 ? 16.695 -7.989 -8.996 1.00 76.69 89 SER A O 1
ATOM 710 N N . ASP A 1 90 ? 17.594 -7.660 -11.017 1.00 77.69 90 ASP A N 1
ATOM 711 C CA . ASP A 1 90 ? 16.867 -6.432 -11.354 1.00 77.69 90 ASP A CA 1
ATOM 712 C C . ASP A 1 90 ? 15.618 -6.688 -12.186 1.00 77.69 90 ASP A C 1
ATOM 714 O O . ASP A 1 90 ? 14.771 -5.805 -12.295 1.00 77.69 90 ASP A O 1
ATOM 718 N N . GLY A 1 91 ? 15.500 -7.894 -12.744 1.00 82.75 91 GLY A N 1
ATOM 719 C CA . GLY A 1 91 ? 14.480 -8.229 -13.724 1.00 82.75 91 GLY A CA 1
ATOM 720 C C . GLY A 1 91 ? 14.923 -7.834 -15.127 1.00 82.75 91 GLY A C 1
ATOM 721 O O . GLY A 1 91 ? 16.094 -7.554 -15.370 1.00 82.75 91 GLY A O 1
ATOM 722 N N . ILE A 1 92 ? 13.993 -7.854 -16.073 1.00 87.00 92 ILE A N 1
ATOM 723 C CA . ILE A 1 92 ? 14.259 -7.505 -17.477 1.00 87.00 92 ILE A CA 1
ATOM 724 C C . ILE A 1 92 ? 13.651 -6.156 -17.870 1.00 87.00 92 ILE A C 1
ATOM 726 O O . ILE A 1 92 ? 14.089 -5.549 -18.846 1.00 87.00 92 ILE A O 1
ATOM 730 N N . LEU A 1 93 ? 12.660 -5.689 -17.109 1.00 91.38 93 LEU A N 1
ATOM 731 C CA . LEU A 1 93 ? 11.931 -4.442 -17.318 1.00 91.38 93 LEU A CA 1
ATOM 732 C C . LEU A 1 93 ? 11.588 -3.821 -15.967 1.00 91.38 93 LEU A C 1
ATOM 734 O O . LEU A 1 93 ? 11.353 -4.550 -15.000 1.00 91.38 93 LEU A O 1
ATOM 738 N N . LYS A 1 94 ? 11.509 -2.492 -15.919 1.00 93.06 94 LYS A N 1
ATOM 739 C CA . LYS A 1 94 ? 10.982 -1.766 -14.762 1.00 93.06 94 LYS A CA 1
ATOM 740 C C . LYS A 1 94 ? 9.977 -0.706 -15.185 1.00 93.06 94 LYS A C 1
ATOM 742 O O . LYS A 1 94 ? 10.174 -0.073 -16.217 1.00 93.06 94 LYS A O 1
ATOM 747 N N . ILE A 1 95 ? 8.944 -0.492 -14.379 1.00 94.94 95 ILE A N 1
ATOM 748 C CA . ILE A 1 95 ? 8.266 0.803 -14.343 1.00 94.94 95 ILE A CA 1
ATOM 749 C C . ILE A 1 95 ? 9.126 1.735 -13.505 1.00 94.94 95 ILE A C 1
ATOM 751 O O . ILE A 1 95 ? 9.670 1.304 -12.494 1.00 94.94 95 ILE A O 1
ATOM 755 N N . VAL A 1 96 ? 9.291 2.976 -13.941 1.00 95.56 96 VAL A N 1
ATOM 756 C CA . VAL A 1 96 ? 10.031 4.007 -13.208 1.00 95.56 96 VAL A CA 1
ATOM 757 C C . VAL A 1 96 ? 9.214 5.285 -13.267 1.00 95.56 96 VAL A C 1
ATOM 759 O O . VAL A 1 96 ? 8.865 5.725 -14.360 1.00 95.56 96 VAL A O 1
ATOM 762 N N . ALA A 1 97 ? 8.908 5.852 -12.105 1.00 95.12 97 ALA A N 1
ATOM 763 C CA . ALA A 1 97 ? 8.209 7.124 -11.970 1.00 95.12 97 ALA A CA 1
ATOM 764 C C . ALA A 1 97 ? 9.157 8.159 -11.363 1.00 95.12 97 ALA A C 1
ATOM 766 O O . ALA A 1 97 ? 9.743 7.905 -10.310 1.00 95.12 97 ALA A O 1
ATOM 767 N N . ASP A 1 98 ? 9.332 9.289 -12.037 1.00 94.69 98 ASP A N 1
ATOM 768 C CA . ASP A 1 98 ? 10.177 10.377 -11.547 1.00 94.69 98 ASP A CA 1
ATOM 769 C C . ASP A 1 98 ? 9.473 11.207 -10.455 1.00 94.69 98 ASP A C 1
ATOM 771 O O . ASP A 1 98 ? 8.248 11.342 -10.451 1.00 94.69 98 ASP A O 1
ATOM 775 N N . ASN A 1 99 ? 10.263 11.784 -9.546 1.00 88.81 99 ASN A N 1
ATOM 776 C CA . ASN A 1 99 ? 9.838 12.650 -8.442 1.00 88.81 99 ASN A CA 1
ATOM 777 C C . ASN A 1 99 ? 8.780 12.023 -7.520 1.00 88.81 99 ASN A C 1
ATOM 779 O O . ASN A 1 99 ? 7.816 12.678 -7.118 1.00 88.81 99 ASN A O 1
ATOM 783 N N . GLY A 1 100 ? 8.964 10.751 -7.167 1.00 87.12 100 GLY A N 1
ATOM 784 C CA . GLY A 1 100 ? 8.024 10.002 -6.337 1.00 87.12 100 GLY A CA 1
ATOM 785 C C . GLY A 1 100 ? 8.697 8.962 -5.443 1.00 87.12 100 GLY A C 1
ATOM 786 O O . GLY A 1 100 ? 9.925 8.845 -5.419 1.00 87.12 100 GLY A O 1
ATOM 787 N N . PRO A 1 101 ? 7.909 8.189 -4.681 1.00 87.62 101 PRO A N 1
ATOM 788 C CA . PRO A 1 101 ? 8.460 7.110 -3.883 1.00 87.62 101 PRO A CA 1
ATOM 789 C C . PRO A 1 101 ? 9.014 6.008 -4.796 1.00 87.62 101 PRO A C 1
ATOM 791 O O . PRO A 1 101 ? 8.398 5.645 -5.803 1.00 87.62 101 PRO A O 1
ATOM 794 N N . THR A 1 102 ? 10.152 5.419 -4.424 1.00 87.56 102 THR A N 1
ATOM 795 C CA . THR A 1 102 ? 10.754 4.302 -5.176 1.00 87.56 102 THR A CA 1
ATOM 796 C C . THR A 1 102 ? 9.888 3.045 -5.157 1.00 87.56 102 THR A C 1
ATOM 798 O O . THR A 1 102 ? 10.125 2.133 -5.941 1.00 87.56 102 THR A O 1
ATOM 801 N N . THR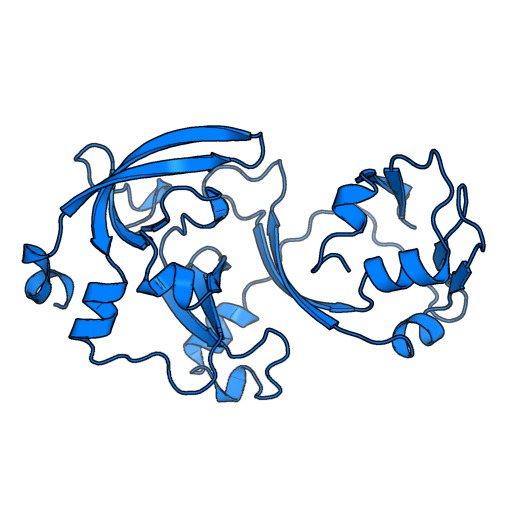 A 1 103 ? 8.851 2.995 -4.320 1.00 82.94 103 THR A N 1
ATOM 802 C CA . THR A 1 103 ? 7.812 1.959 -4.365 1.00 82.94 103 THR A CA 1
ATOM 803 C C . THR A 1 103 ? 7.113 1.935 -5.729 1.00 82.94 103 THR A C 1
ATOM 805 O O . THR A 1 103 ? 6.840 0.871 -6.267 1.00 82.94 103 THR A O 1
ATOM 808 N N . LYS A 1 104 ? 6.970 3.077 -6.414 1.00 88.75 104 LYS A N 1
ATOM 809 C CA . LYS A 1 104 ? 6.443 3.121 -7.790 1.00 88.75 104 LYS A CA 1
ATOM 810 C C . LYS A 1 104 ? 7.438 2.617 -8.854 1.00 88.75 104 LYS A C 1
ATOM 812 O O . LYS A 1 104 ? 7.114 2.621 -10.043 1.00 88.75 104 LYS A O 1
ATOM 817 N N . TRP A 1 105 ? 8.638 2.162 -8.469 1.00 91.81 105 TRP A N 1
ATOM 818 C CA . TRP A 1 105 ? 9.634 1.591 -9.383 1.00 91.81 105 TRP A CA 1
ATOM 819 C C . TRP A 1 105 ? 9.501 0.065 -9.478 1.00 91.81 105 TRP A C 1
ATOM 821 O O . TRP A 1 105 ? 10.266 -0.706 -8.894 1.00 91.81 105 TRP A O 1
ATOM 831 N N . ILE A 1 106 ? 8.496 -0.378 -10.227 1.00 89.88 106 ILE A N 1
ATOM 832 C CA . ILE A 1 106 ? 8.040 -1.771 -10.264 1.00 89.88 106 ILE A CA 1
ATOM 833 C C . ILE A 1 106 ? 8.946 -2.641 -11.137 1.00 89.88 106 ILE A C 1
ATOM 835 O O . ILE A 1 106 ? 9.113 -2.375 -12.325 1.00 89.88 106 ILE A O 1
ATOM 839 N N . LYS A 1 107 ? 9.469 -3.742 -10.597 1.00 88.94 107 LYS A N 1
ATOM 840 C CA . LYS A 1 107 ? 10.266 -4.730 -11.340 1.00 88.94 107 LYS A CA 1
ATOM 841 C C . LYS A 1 107 ? 9.375 -5.749 -12.052 1.00 88.94 107 LYS A C 1
ATOM 843 O O . LYS A 1 107 ? 8.485 -6.316 -11.446 1.00 88.94 107 LYS A O 1
ATOM 848 N N . ASN A 1 108 ? 9.675 -6.063 -13.314 1.00 87.88 108 ASN A N 1
ATOM 849 C CA . ASN A 1 108 ? 8.966 -7.073 -14.114 1.00 87.88 108 ASN A CA 1
ATOM 850 C C . ASN A 1 108 ? 7.427 -6.907 -14.084 1.00 87.88 108 ASN A C 1
ATOM 852 O O . ASN A 1 108 ? 6.729 -7.818 -13.624 1.00 87.88 108 ASN A O 1
ATOM 856 N N . PRO A 1 109 ? 6.890 -5.770 -14.564 1.00 88.31 109 PRO A N 1
ATOM 857 C CA . PRO A 1 109 ? 5.446 -5.579 -14.673 1.00 88.31 109 PRO A CA 1
ATOM 858 C C . PRO A 1 109 ? 4.835 -6.643 -15.599 1.00 88.31 109 PRO A C 1
ATOM 860 O O . PRO A 1 109 ? 5.383 -6.933 -16.665 1.00 88.31 109 PRO A O 1
ATOM 863 N N . VAL A 1 110 ? 3.703 -7.217 -15.190 1.00 83.75 110 VAL A N 1
ATOM 864 C CA . VAL A 1 110 ? 2.991 -8.279 -15.923 1.00 83.75 110 VAL A CA 1
ATOM 865 C C . VAL A 1 110 ? 1.564 -7.897 -16.305 1.00 83.75 110 VAL A C 1
ATOM 867 O O . VAL A 1 110 ? 1.072 -8.380 -17.321 1.00 83.75 110 VAL A O 1
ATOM 870 N N . LEU A 1 111 ? 0.906 -7.031 -15.531 1.00 82.75 111 LEU A N 1
ATOM 871 C CA . LEU A 1 111 ? -0.486 -6.642 -15.753 1.00 82.75 111 LEU A CA 1
ATOM 872 C C . LEU A 1 111 ? -0.710 -5.186 -15.345 1.00 82.75 111 LEU A C 1
ATOM 874 O O . LEU A 1 111 ? -0.227 -4.757 -14.303 1.00 82.75 111 LEU A O 1
ATOM 878 N N . PHE A 1 112 ? -1.475 -4.462 -16.157 1.00 85.69 112 PHE A N 1
ATOM 879 C CA . PHE A 1 112 ? -2.007 -3.137 -15.851 1.00 85.69 112 PHE A CA 1
ATOM 880 C C . PHE A 1 112 ? -3.529 -3.266 -15.776 1.00 85.69 112 PHE A C 1
ATOM 882 O O . PHE A 1 112 ? -4.157 -3.588 -16.785 1.00 85.69 112 PHE A O 1
ATOM 889 N N . ASP A 1 113 ? -4.110 -3.045 -14.602 1.00 81.62 113 ASP A N 1
ATOM 890 C CA . ASP A 1 113 ? -5.555 -3.084 -14.370 1.00 81.62 113 ASP A CA 1
ATOM 891 C C . ASP A 1 113 ? -6.079 -1.662 -14.140 1.00 81.62 113 ASP A C 1
ATOM 893 O O . ASP A 1 113 ? -5.661 -0.980 -13.207 1.00 81.62 113 ASP A O 1
ATOM 897 N N . PHE A 1 114 ? -6.969 -1.196 -15.012 1.00 82.50 114 PHE A N 1
ATOM 898 C CA . PHE A 1 114 ? -7.539 0.152 -14.962 1.00 82.50 114 PHE A CA 1
ATOM 899 C C . PHE A 1 114 ? -8.814 0.118 -14.116 1.00 82.50 114 PHE A C 1
ATOM 901 O O . PHE A 1 114 ? -9.765 -0.579 -14.464 1.00 82.50 114 PHE A O 1
ATOM 908 N N . ILE A 1 115 ? -8.846 0.854 -13.005 1.00 76.62 115 ILE A N 1
ATOM 909 C CA . ILE A 1 115 ? -9.900 0.776 -11.983 1.00 76.62 115 ILE A CA 1
ATOM 910 C C . ILE A 1 115 ? -10.528 2.164 -11.744 1.00 76.62 115 ILE A C 1
ATOM 912 O O . ILE A 1 115 ? -9.836 3.186 -11.802 1.00 76.62 115 ILE A O 1
ATOM 916 N N . SER A 1 116 ? -11.832 2.237 -11.473 1.00 74.00 116 SER A N 1
ATOM 917 C CA . SER A 1 116 ? -12.512 3.500 -11.108 1.00 74.00 116 SER A CA 1
ATOM 918 C C . SER A 1 116 ? -12.366 3.833 -9.630 1.00 74.00 116 SER A C 1
ATOM 920 O O . SER A 1 116 ? -12.212 5.004 -9.278 1.00 74.00 116 SER A O 1
ATOM 922 N N . ASP A 1 117 ? -12.388 2.812 -8.782 1.00 65.75 117 ASP A N 1
ATOM 923 C CA . ASP A 1 117 ? -12.103 2.903 -7.355 1.00 65.75 117 ASP A CA 1
ATOM 924 C C . ASP A 1 117 ? -11.608 1.545 -6.833 1.00 65.75 117 ASP A C 1
ATOM 926 O O . ASP A 1 117 ? -11.770 0.516 -7.495 1.00 65.75 117 ASP A O 1
ATOM 930 N N . PHE A 1 118 ? -11.026 1.521 -5.634 1.00 61.06 118 PHE A N 1
ATOM 931 C CA . PHE A 1 118 ? -10.625 0.268 -4.977 1.00 61.06 118 PHE A CA 1
ATOM 932 C C . PHE A 1 118 ? -11.827 -0.580 -4.518 1.00 61.06 118 PHE A C 1
ATOM 934 O O . PHE A 1 118 ? -11.653 -1.744 -4.165 1.00 61.06 118 PHE A O 1
ATOM 941 N N . ASP A 1 119 ? -13.034 -0.006 -4.559 1.00 53.78 119 ASP A N 1
ATOM 942 C CA . ASP A 1 119 ? -14.326 -0.651 -4.285 1.00 53.78 119 ASP A CA 1
ATOM 943 C C . ASP A 1 119 ? -15.140 -0.911 -5.567 1.00 53.78 119 ASP A C 1
ATOM 945 O O . ASP A 1 119 ? -16.373 -0.883 -5.563 1.00 53.78 119 ASP A O 1
ATOM 949 N N . ASP A 1 120 ? -14.474 -1.118 -6.709 1.00 57.31 120 ASP A N 1
ATOM 950 C CA . ASP A 1 120 ? -15.177 -1.483 -7.938 1.00 57.31 120 ASP A CA 1
ATOM 951 C C . ASP A 1 120 ? -16.022 -2.744 -7.691 1.00 57.31 120 ASP A C 1
ATOM 953 O O . ASP A 1 120 ? -15.513 -3.858 -7.575 1.00 57.31 120 ASP A O 1
ATOM 957 N N . GLN A 1 121 ? -17.348 -2.568 -7.653 1.00 51.34 121 GLN A N 1
ATOM 958 C CA . GLN A 1 121 ? -18.331 -3.635 -7.420 1.00 51.34 121 GLN A CA 1
ATOM 959 C C . GLN A 1 121 ? -18.344 -4.705 -8.522 1.00 51.34 121 GLN A C 1
ATOM 961 O O . GLN A 1 121 ? -19.127 -5.653 -8.457 1.00 51.34 121 GLN A O 1
ATOM 966 N N . VAL A 1 122 ? -17.512 -4.542 -9.554 1.00 57.00 122 VAL A N 1
ATOM 967 C CA . VAL A 1 122 ? -17.284 -5.532 -10.599 1.00 57.00 122 VAL A CA 1
ATOM 968 C C . VAL A 1 122 ? -16.238 -6.526 -10.083 1.00 57.00 122 VAL A C 1
ATOM 970 O O . VAL A 1 122 ? -15.080 -6.142 -9.901 1.00 57.00 122 VAL A O 1
ATOM 973 N N . PRO A 1 123 ? -16.606 -7.799 -9.855 1.00 59.66 123 PRO A N 1
ATOM 974 C CA . PRO A 1 123 ? -15.677 -8.813 -9.375 1.00 59.66 123 PRO A CA 1
ATOM 975 C C . PRO A 1 123 ? -14.406 -8.885 -10.227 1.00 59.66 123 PRO A C 1
ATOM 977 O O . PRO A 1 123 ? -14.468 -8.835 -11.453 1.00 59.66 123 PRO A O 1
A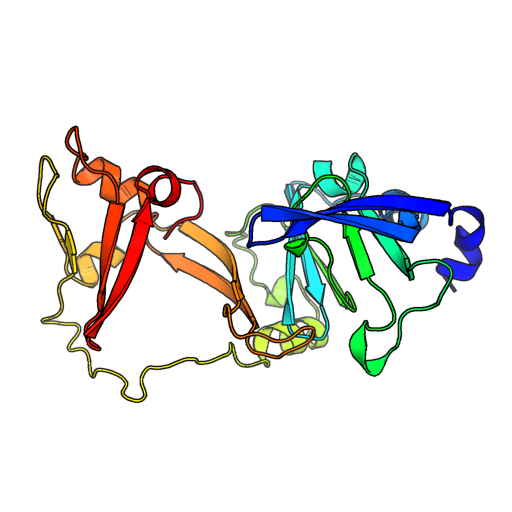TOM 980 N N . LEU A 1 124 ? -13.248 -9.091 -9.588 1.00 61.31 124 LEU A N 1
ATOM 981 C CA . LEU A 1 124 ? -11.953 -9.246 -10.270 1.00 61.31 124 LEU A CA 1
ATOM 982 C C . LEU A 1 124 ? -12.010 -10.284 -11.405 1.00 61.31 124 LEU A C 1
ATOM 984 O O . LEU A 1 124 ? -11.385 -10.111 -12.447 1.00 61.31 124 LEU A O 1
ATOM 988 N N . ALA A 1 125 ? -12.801 -11.344 -11.214 1.00 60.62 125 ALA A N 1
ATOM 989 C CA . ALA A 1 125 ? -12.974 -12.403 -12.199 1.00 60.62 125 ALA A CA 1
ATOM 990 C C . ALA A 1 125 ? -13.707 -11.976 -13.477 1.00 60.62 125 ALA A C 1
ATOM 992 O O . ALA A 1 125 ? -13.530 -12.599 -14.520 1.00 60.62 125 ALA A O 1
ATOM 993 N N . ASP A 1 126 ? -14.510 -10.919 -13.391 1.00 64.50 126 ASP A N 1
ATOM 994 C CA . ASP A 1 126 ? -15.218 -10.339 -14.530 1.00 64.50 126 ASP A CA 1
ATOM 995 C C . ASP A 1 126 ? -14.367 -9.271 -15.242 1.00 64.50 126 ASP A C 1
ATOM 997 O O . ASP A 1 126 ? -14.679 -8.875 -16.365 1.00 64.50 126 ASP A O 1
ATOM 1001 N N . ARG A 1 127 ? -13.280 -8.817 -14.601 1.00 65.38 127 ARG A N 1
ATOM 1002 C CA . ARG A 1 127 ? -12.349 -7.798 -15.114 1.00 65.38 127 ARG A CA 1
ATOM 1003 C C . ARG A 1 127 ? -11.108 -8.392 -15.772 1.00 65.38 127 ARG A C 1
ATOM 1005 O O . ARG A 1 127 ? -10.571 -7.807 -16.707 1.00 65.38 127 ARG A O 1
ATOM 1012 N N . LEU A 1 128 ? -10.633 -9.523 -15.258 1.00 70.44 128 LEU A N 1
ATOM 1013 C CA . LEU A 1 128 ? -9.357 -10.122 -15.628 1.00 70.44 128 LEU A CA 1
ATOM 1014 C C . LEU A 1 128 ? -9.541 -11.524 -16.201 1.00 70.44 128 LEU A C 1
ATOM 1016 O O . LEU A 1 128 ? -10.432 -12.269 -15.808 1.00 70.44 128 LEU A O 1
ATOM 1020 N N . GLU A 1 129 ? -8.654 -11.917 -17.112 1.00 73.88 129 GLU A N 1
ATOM 1021 C CA . GLU A 1 129 ? -8.637 -13.289 -17.619 1.00 73.88 129 GLU A CA 1
ATOM 1022 C C . GLU A 1 129 ? -8.156 -14.289 -16.555 1.00 73.88 129 GLU A C 1
ATOM 1024 O O . GLU A 1 129 ? -7.452 -13.937 -15.608 1.00 73.88 129 GLU A O 1
ATOM 1029 N N . ALA A 1 130 ? -8.491 -15.570 -16.735 1.00 68.25 130 ALA A N 1
ATOM 1030 C CA . ALA A 1 130 ? -8.195 -16.637 -15.774 1.00 68.25 130 ALA A CA 1
ATOM 1031 C C . ALA A 1 130 ? -6.717 -16.715 -15.359 1.00 68.25 130 ALA A C 1
ATOM 1033 O O . ALA A 1 130 ? -6.432 -16.950 -14.186 1.00 68.25 130 ALA A O 1
ATOM 1034 N N . ASP A 1 131 ? -5.783 -16.483 -16.283 1.00 67.56 131 ASP A N 1
ATOM 1035 C CA . ASP A 1 131 ? -4.348 -16.499 -15.985 1.00 67.56 131 ASP A CA 1
ATOM 1036 C C . ASP A 1 131 ? -3.919 -15.295 -15.130 1.00 67.56 131 ASP A C 1
ATOM 1038 O O . ASP A 1 131 ? -3.097 -15.448 -14.228 1.00 67.56 131 ASP A O 1
ATOM 1042 N N . ALA A 1 132 ? -4.525 -14.124 -15.344 1.00 67.81 132 ALA A N 1
ATOM 1043 C CA . ALA A 1 132 ? -4.309 -12.932 -14.525 1.00 67.81 132 ALA A CA 1
ATOM 1044 C C . ALA A 1 132 ? -4.936 -13.084 -13.128 1.00 67.81 132 ALA A C 1
ATOM 1046 O O . ALA A 1 132 ? -4.290 -12.781 -12.125 1.00 67.81 132 ALA A O 1
ATOM 1047 N N . ILE A 1 133 ? -6.149 -13.643 -13.043 1.00 61.84 133 ILE A N 1
ATOM 1048 C CA . ILE A 1 133 ? -6.776 -13.998 -11.762 1.00 61.84 133 ILE A CA 1
ATOM 1049 C C . ILE A 1 133 ? -5.890 -14.988 -11.017 1.00 61.84 133 ILE A C 1
ATOM 1051 O O . ILE A 1 133 ? -5.625 -14.799 -9.837 1.00 61.84 133 ILE A O 1
ATOM 1055 N N . ASN A 1 134 ? -5.425 -16.044 -11.683 1.00 64.12 134 ASN A N 1
ATOM 1056 C CA . ASN A 1 134 ? -4.550 -17.049 -11.097 1.00 64.12 134 ASN A CA 1
ATOM 1057 C C . ASN A 1 134 ? -3.256 -16.405 -10.569 1.00 64.12 134 ASN A C 1
ATOM 1059 O O . ASN A 1 134 ? -2.890 -16.612 -9.414 1.00 64.12 134 ASN A O 1
ATOM 1063 N N . PHE A 1 135 ? -2.634 -15.539 -11.369 1.00 66.69 135 PHE A N 1
ATOM 1064 C CA . PHE A 1 135 ? -1.449 -14.786 -10.982 1.00 66.69 135 PHE A CA 1
ATOM 1065 C C . PHE A 1 135 ? -1.653 -13.953 -9.701 1.00 66.69 135 PHE A C 1
ATOM 1067 O O . PHE A 1 135 ? -0.821 -14.021 -8.798 1.00 66.69 135 PHE A O 1
ATOM 1074 N N . ILE A 1 136 ? -2.770 -13.224 -9.598 1.00 63.62 136 ILE A N 1
ATOM 1075 C CA . ILE A 1 136 ? -3.092 -12.374 -8.439 1.00 63.62 136 ILE A CA 1
ATOM 1076 C C . ILE A 1 136 ? -3.540 -13.204 -7.224 1.00 63.62 136 ILE A C 1
ATOM 1078 O O . ILE A 1 136 ? -3.170 -12.901 -6.096 1.00 63.62 136 ILE A O 1
ATOM 1082 N N . SER A 1 137 ? -4.350 -14.243 -7.437 1.00 55.28 137 SER A N 1
ATOM 1083 C CA . SER A 1 137 ? -5.061 -14.968 -6.370 1.00 55.28 137 SER A CA 1
ATOM 1084 C C . SER A 1 137 ? -4.329 -16.193 -5.822 1.00 55.28 137 SER A C 1
ATOM 1086 O O . SER A 1 137 ? -4.599 -16.598 -4.691 1.00 55.28 137 SER A O 1
ATOM 1088 N N . GLN A 1 138 ? -3.427 -16.820 -6.588 1.00 52.56 138 GLN A N 1
ATOM 1089 C CA . GLN A 1 138 ? -2.761 -18.060 -6.159 1.00 52.56 138 GLN A CA 1
ATOM 1090 C C . GLN A 1 138 ? -1.431 -17.843 -5.449 1.00 52.56 138 GLN A C 1
ATOM 1092 O O . GLN A 1 138 ? -0.856 -18.806 -4.930 1.00 52.56 138 GLN A O 1
ATOM 1097 N N . GLN A 1 139 ? -0.937 -16.612 -5.375 1.00 52.91 139 GLN A N 1
ATOM 1098 C CA . GLN A 1 139 ? 0.274 -16.365 -4.624 1.00 52.91 139 GLN A CA 1
ATOM 1099 C C . GLN A 1 139 ? -0.048 -15.964 -3.191 1.00 52.91 139 GLN A C 1
ATOM 1101 O O . GLN A 1 139 ? -0.756 -15.002 -2.915 1.00 52.91 139 GLN A O 1
ATOM 1106 N N . ARG A 1 140 ? 0.437 -16.789 -2.261 1.00 55.03 140 ARG A N 1
ATOM 1107 C CA . ARG A 1 140 ? 0.216 -16.609 -0.829 1.00 55.03 140 ARG A CA 1
ATOM 1108 C C . ARG A 1 140 ? 0.795 -15.263 -0.410 1.00 55.03 140 ARG A C 1
ATOM 1110 O O . ARG A 1 140 ? 1.989 -15.042 -0.594 1.00 55.03 140 ARG A O 1
ATOM 1117 N N . PHE A 1 141 ? -0.030 -14.417 0.201 1.00 71.00 141 PHE A N 1
ATOM 1118 C CA . PHE A 1 141 ? 0.465 -13.267 0.947 1.00 71.00 141 PHE A CA 1
ATOM 1119 C C . PHE A 1 141 ? 1.490 -13.763 1.976 1.00 71.00 141 PHE A C 1
ATOM 1121 O O . PHE A 1 141 ? 1.273 -14.796 2.622 1.00 71.00 141 PHE A O 1
ATOM 1128 N N . PHE A 1 142 ? 2.637 -13.093 2.083 1.00 74.44 142 PHE A N 1
ATOM 1129 C CA . PHE A 1 142 ? 3.689 -13.529 2.999 1.00 74.44 142 PHE A CA 1
ATOM 1130 C C . PHE A 1 142 ? 3.172 -13.521 4.445 1.00 74.44 142 PHE A C 1
ATOM 1132 O O . PHE A 1 142 ? 2.338 -12.705 4.827 1.00 74.44 142 PHE A O 1
ATOM 1139 N N . THR A 1 143 ? 3.663 -14.440 5.274 1.00 79.88 143 THR A N 1
ATOM 1140 C CA . THR A 1 143 ? 3.339 -14.466 6.705 1.00 79.88 143 THR A CA 1
ATOM 1141 C C . THR A 1 143 ? 4.607 -14.223 7.502 1.00 79.88 143 THR A C 1
ATOM 1143 O O . THR A 1 143 ? 5.556 -15.002 7.415 1.00 79.88 143 THR A O 1
ATOM 1146 N N . LEU A 1 144 ? 4.601 -13.160 8.302 1.00 81.19 144 LEU A N 1
ATOM 1147 C CA . LEU A 1 144 ? 5.585 -12.911 9.346 1.00 81.19 144 LEU A CA 1
ATOM 1148 C C . LEU A 1 144 ? 4.847 -12.945 10.688 1.00 81.19 144 LEU A C 1
ATOM 1150 O O . LEU A 1 144 ? 3.854 -12.249 10.858 1.00 81.19 144 LEU A O 1
ATOM 1154 N N . SER A 1 145 ? 5.292 -13.786 11.619 1.00 79.94 145 SER A N 1
ATOM 1155 C CA . SER A 1 145 ? 4.636 -13.984 12.917 1.00 79.94 145 SER A CA 1
ATOM 1156 C C . SER A 1 145 ? 5.683 -14.129 14.017 1.00 79.94 145 SER A C 1
ATOM 1158 O O . SER A 1 145 ? 6.767 -14.665 13.775 1.00 79.94 145 SER A O 1
ATOM 1160 N N . LEU A 1 146 ? 5.334 -13.711 15.240 1.00 76.38 146 LEU A N 1
ATOM 1161 C CA . LEU A 1 146 ? 6.122 -13.970 16.451 1.00 76.38 146 LEU A CA 1
ATOM 1162 C C . LEU A 1 146 ? 6.183 -15.464 16.835 1.00 76.38 146 LEU A C 1
ATOM 1164 O O . LEU A 1 146 ? 6.921 -15.836 17.746 1.00 76.38 146 LEU A O 1
ATOM 1168 N N . GLY A 1 147 ? 5.458 -16.332 16.124 1.00 70.50 147 GLY A N 1
ATOM 1169 C CA . GLY A 1 147 ? 5.601 -17.788 16.184 1.00 70.50 147 GLY A CA 1
ATOM 1170 C C . GLY A 1 147 ? 4.403 -18.524 16.782 1.00 70.50 147 GLY A C 1
ATOM 1171 O O . GLY A 1 147 ? 4.301 -19.736 16.596 1.00 70.50 147 GLY A O 1
ATOM 1172 N N . TYR A 1 148 ? 3.481 -17.822 17.443 1.00 84.06 148 TYR A N 1
ATOM 1173 C CA . TYR A 1 148 ? 2.179 -18.361 17.836 1.00 84.06 148 TYR A CA 1
ATOM 1174 C C . TYR A 1 148 ? 1.055 -17.493 17.267 1.00 84.06 148 TYR A C 1
ATOM 1176 O O . TYR A 1 148 ? 1.230 -16.295 17.071 1.00 84.06 148 TYR A O 1
ATOM 1184 N N . ILE A 1 149 ? -0.083 -18.120 16.973 1.00 83.69 149 ILE A N 1
ATOM 1185 C CA . ILE A 1 149 ? -1.291 -17.451 16.487 1.00 83.69 149 ILE A CA 1
ATOM 1186 C C . ILE A 1 149 ? -2.308 -17.534 17.630 1.00 83.69 149 ILE A C 1
ATOM 1188 O O . ILE A 1 149 ? -2.599 -18.656 18.059 1.00 83.69 149 ILE A O 1
ATOM 1192 N N . PRO A 1 150 ? -2.794 -16.403 18.168 1.00 85.06 150 PRO A N 1
ATOM 1193 C CA . PRO A 1 150 ? -3.776 -16.422 19.243 1.00 85.06 150 PRO A CA 1
ATOM 1194 C C . PRO A 1 150 ? -5.095 -17.030 18.750 1.00 85.06 150 PRO A C 1
ATOM 1196 O O . PRO A 1 150 ? -5.528 -16.777 17.625 1.00 85.06 150 PRO A O 1
ATOM 1199 N N . ASP A 1 151 ? -5.721 -17.845 19.597 1.00 90.44 151 ASP A N 1
ATOM 1200 C CA . ASP A 1 151 ? -7.069 -18.371 19.371 1.00 90.44 151 ASP A CA 1
ATOM 1201 C C . ASP A 1 151 ? -8.071 -17.366 19.950 1.00 90.44 151 ASP A C 1
ATOM 1203 O O . ASP A 1 151 ? -8.200 -17.246 21.170 1.00 90.44 151 ASP A O 1
ATOM 1207 N N . ILE A 1 152 ? -8.693 -16.570 19.078 1.00 90.12 152 ILE A N 1
ATOM 1208 C CA . ILE A 1 152 ? -9.558 -15.453 19.471 1.00 90.12 152 ILE A CA 1
ATOM 1209 C C . ILE A 1 152 ? -11.008 -15.933 19.561 1.00 90.12 152 ILE A C 1
ATOM 1211 O O . ILE A 1 152 ? -11.605 -16.346 18.566 1.00 90.12 152 ILE A O 1
ATOM 1215 N N . ASP A 1 153 ? -11.602 -15.797 20.746 1.00 92.38 153 ASP A N 1
ATOM 1216 C CA . ASP A 1 153 ? -13.039 -15.970 20.943 1.00 92.38 153 ASP A CA 1
ATOM 1217 C C . ASP A 1 153 ? -13.788 -14.700 20.519 1.00 92.38 153 ASP A C 1
ATOM 1219 O O . ASP A 1 153 ? -13.866 -13.723 21.264 1.00 92.38 153 ASP A O 1
ATOM 1223 N N . ILE A 1 154 ? -14.347 -14.723 19.309 1.00 91.31 154 ILE A N 1
ATOM 1224 C CA . ILE A 1 154 ? -15.044 -13.586 18.690 1.00 91.31 154 ILE A CA 1
ATOM 1225 C C . ILE A 1 154 ? -16.209 -13.069 19.553 1.00 91.31 154 ILE A C 1
ATOM 1227 O O . ILE A 1 154 ? -16.505 -11.875 19.506 1.00 91.31 154 ILE A O 1
ATOM 1231 N N . GLU A 1 155 ? -16.873 -13.927 20.337 1.00 93.06 155 GLU A N 1
ATOM 1232 C CA . GLU A 1 155 ? -18.014 -13.508 21.166 1.00 93.06 155 GLU A CA 1
ATOM 1233 C C . GLU A 1 155 ? -17.583 -12.677 22.381 1.00 93.06 155 GLU A C 1
ATOM 1235 O O . GLU A 1 155 ? -18.353 -11.840 22.854 1.00 93.06 155 GLU A O 1
ATOM 1240 N N . ASN A 1 156 ? -16.360 -12.897 22.869 1.00 92.94 156 ASN A N 1
ATOM 1241 C CA . ASN A 1 156 ? -15.816 -12.250 24.064 1.00 92.94 156 ASN A CA 1
ATOM 1242 C C . ASN A 1 156 ? -14.682 -11.258 23.757 1.00 92.94 156 ASN A C 1
ATOM 1244 O O . ASN A 1 156 ? -14.187 -10.601 24.671 1.00 92.94 156 ASN A O 1
ATOM 1248 N N . TRP A 1 157 ? -14.267 -11.148 22.495 1.00 96.44 157 TRP A N 1
ATOM 1249 C CA . TRP A 1 157 ? -13.235 -10.217 22.060 1.00 96.44 157 TRP A CA 1
ATOM 1250 C C . TRP A 1 157 ? -13.761 -8.778 21.995 1.00 96.44 157 TRP A C 1
ATOM 1252 O O . TRP A 1 157 ? -14.857 -8.521 21.482 1.00 96.44 157 TRP A O 1
ATOM 1262 N N . SER A 1 158 ? -12.944 -7.829 22.454 1.00 96.25 158 SER A N 1
ATOM 1263 C CA . SER A 1 158 ? -13.194 -6.400 22.290 1.00 96.25 158 SER A CA 1
ATOM 1264 C C . SER A 1 158 ? -11.927 -5.632 21.906 1.00 96.25 158 SER A C 1
ATOM 1266 O O . SER A 1 158 ? -10.815 -5.962 22.318 1.00 96.25 158 SER A O 1
ATOM 1268 N N . LEU A 1 159 ? -12.110 -4.588 21.097 1.00 96.75 159 LEU A N 1
ATOM 1269 C CA . LEU A 1 159 ? -11.109 -3.572 20.794 1.00 96.75 159 LEU A CA 1
ATOM 1270 C C . LEU A 1 159 ? -11.335 -2.361 21.698 1.00 96.75 159 LEU A C 1
ATOM 1272 O O . LEU A 1 159 ? -12.371 -1.698 21.602 1.00 96.75 159 LEU A O 1
ATOM 1276 N N . GLU A 1 160 ? -10.351 -2.038 22.533 1.00 97.69 160 GLU A N 1
ATOM 1277 C CA . GLU A 1 160 ? -10.375 -0.837 23.369 1.00 97.69 160 GLU A CA 1
ATOM 1278 C C . GLU A 1 160 ? -9.594 0.311 22.708 1.00 97.69 160 GLU A C 1
ATOM 1280 O O . GLU A 1 160 ? -8.432 0.161 22.330 1.00 97.69 160 GLU A O 1
ATOM 1285 N N . ILE A 1 161 ? -10.218 1.488 22.619 1.00 97.62 161 ILE A N 1
ATOM 1286 C CA . ILE A 1 161 ? -9.569 2.743 22.224 1.00 97.62 161 ILE A CA 1
ATOM 1287 C C . ILE A 1 161 ? -9.632 3.697 23.412 1.00 97.62 161 ILE A C 1
ATOM 1289 O O . ILE A 1 161 ? -10.710 4.132 23.823 1.00 97.62 161 ILE A O 1
ATOM 1293 N N . THR A 1 162 ? -8.473 4.020 23.982 1.00 97.25 162 THR A N 1
ATOM 1294 C CA . THR A 1 162 ? -8.371 4.707 25.275 1.00 97.25 162 THR A CA 1
ATOM 1295 C C . THR A 1 162 ? -7.180 5.672 25.330 1.00 97.25 162 THR A C 1
ATOM 1297 O O . THR A 1 162 ? -6.516 5.931 24.327 1.00 97.25 162 THR A O 1
ATOM 1300 N N . GLY A 1 163 ? -6.912 6.249 26.504 1.00 96.69 163 GLY A N 1
ATOM 1301 C CA . GLY A 1 163 ? -5.804 7.180 26.726 1.00 96.69 163 GLY A CA 1
ATOM 1302 C C . GLY A 1 163 ? -6.200 8.645 26.529 1.00 96.69 163 GLY A C 1
ATOM 1303 O O . GLY A 1 163 ? -7.145 9.132 27.154 1.00 96.69 163 GLY A O 1
ATOM 1304 N N . LEU A 1 164 ? -5.447 9.384 25.707 1.00 97.44 164 LEU A N 1
ATOM 1305 C CA . LEU A 1 164 ? -5.666 10.817 25.457 1.00 97.44 164 LEU A CA 1
ATOM 1306 C C . LEU A 1 164 ? -6.772 11.055 24.417 1.00 97.44 164 LEU A C 1
ATOM 1308 O O . LEU A 1 164 ? -6.555 11.671 23.377 1.00 97.44 164 LEU A O 1
ATOM 1312 N N . VAL A 1 165 ? -7.979 10.599 24.745 1.00 98.00 165 VAL A N 1
ATOM 1313 C CA . VAL A 1 165 ? -9.202 10.800 23.958 1.00 98.00 165 VAL A CA 1
ATOM 1314 C C . VAL A 1 165 ? -10.301 11.434 24.811 1.00 98.00 165 VAL A C 1
ATOM 1316 O O . VAL A 1 165 ? -10.288 11.341 26.045 1.00 98.00 165 VAL A O 1
ATOM 1319 N N . GLU A 1 166 ? -11.243 12.124 24.180 1.00 98.00 166 GLU A N 1
ATOM 1320 C CA . GLU A 1 166 ? -12.420 12.700 24.834 1.00 98.00 166 GLU A CA 1
ATOM 1321 C C . GLU A 1 166 ? -13.381 11.607 25.296 1.00 98.00 166 GLU A C 1
ATOM 1323 O O . GLU A 1 166 ? -13.915 11.678 26.407 1.00 98.00 166 GLU A O 1
ATOM 1328 N N . LYS A 1 167 ? -13.542 10.565 24.476 1.00 97.44 167 LYS A N 1
ATOM 1329 C CA . LYS A 1 167 ? -14.395 9.412 24.746 1.00 97.44 167 LYS A CA 1
ATOM 1330 C C . LYS A 1 167 ? -13.652 8.117 24.421 1.00 97.44 167 LYS A C 1
ATOM 1332 O O . LYS A 1 167 ? -13.338 7.860 23.262 1.00 97.44 167 LYS A O 1
ATOM 1337 N N . SER A 1 168 ? -13.438 7.280 25.435 1.00 97.50 168 SER A N 1
ATOM 1338 C CA . SER A 1 168 ? -12.969 5.909 25.219 1.00 97.50 168 SER A CA 1
ATOM 1339 C C . SER A 1 168 ? -14.053 5.067 24.543 1.00 97.50 168 SER A C 1
ATOM 1341 O O . SER A 1 168 ? -15.246 5.237 24.826 1.00 97.50 168 SER A O 1
ATOM 1343 N N . LEU A 1 169 ? -13.636 4.158 23.665 1.00 97.25 169 LEU A N 1
ATOM 1344 C CA . LEU A 1 169 ? -14.505 3.178 23.020 1.00 97.25 169 LEU A CA 1
ATOM 1345 C C . LEU A 1 169 ? -14.078 1.767 23.409 1.00 97.25 169 LEU A C 1
ATOM 1347 O O . LEU A 1 169 ? -12.894 1.486 23.543 1.00 97.25 169 LEU A O 1
ATOM 1351 N N . GLU A 1 170 ? -15.064 0.893 23.531 1.00 97.81 170 GLU A N 1
ATOM 1352 C CA . GLU A 1 170 ? -14.889 -0.551 23.585 1.00 97.81 170 GLU A CA 1
ATOM 1353 C C . GLU A 1 170 ? -15.823 -1.122 22.515 1.00 97.81 170 GLU A C 1
ATOM 1355 O O . GLU A 1 170 ? -17.030 -0.869 22.555 1.00 97.81 170 GLU A O 1
ATOM 1360 N N . LEU A 1 171 ? -15.255 -1.778 21.505 1.00 97.38 171 LEU A N 1
ATOM 1361 C CA . LEU A 1 171 ? -15.972 -2.244 20.319 1.00 97.38 171 LEU A CA 1
ATOM 1362 C C . LEU A 1 171 ? -15.869 -3.762 20.230 1.00 97.38 171 LEU A C 1
ATOM 1364 O O . LEU A 1 171 ? -14.768 -4.308 20.209 1.00 97.38 171 LEU A O 1
ATOM 1368 N N . SER A 1 172 ? -17.006 -4.446 20.135 1.00 97.19 172 SER A N 1
ATOM 1369 C CA . SER A 1 172 ? -17.020 -5.865 19.780 1.00 97.19 172 SER A CA 1
ATOM 1370 C C . SER A 1 172 ? -16.717 -6.054 18.291 1.00 97.19 172 SER A C 1
ATOM 1372 O O . SER A 1 172 ? -16.817 -5.123 1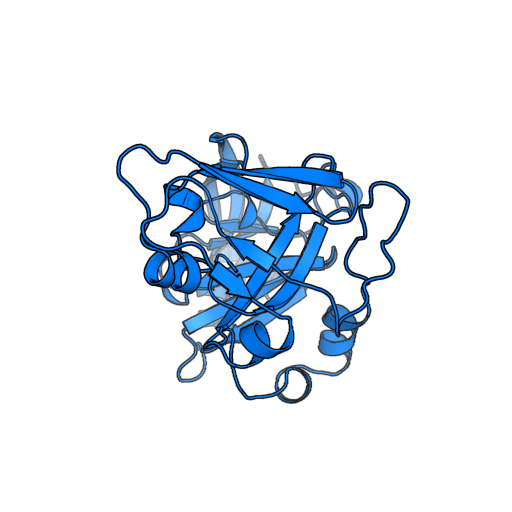7.485 1.00 97.19 172 SER A O 1
ATOM 1374 N N . TYR A 1 173 ? -16.426 -7.291 17.888 1.00 95.50 173 TYR A N 1
ATOM 1375 C CA . TYR A 1 173 ? -16.285 -7.625 16.469 1.00 95.50 173 TYR A CA 1
ATOM 1376 C C . TYR A 1 173 ? -17.541 -7.262 15.656 1.00 95.50 173 TYR A C 1
ATOM 1378 O O . TYR A 1 173 ? -17.446 -6.714 14.559 1.00 95.50 173 TYR A O 1
ATOM 1386 N N . ASN A 1 174 ? -18.733 -7.495 16.217 1.00 95.56 174 ASN A N 1
ATOM 1387 C CA . ASN A 1 174 ? -19.990 -7.148 15.553 1.00 95.56 174 ASN A CA 1
ATOM 1388 C C . ASN A 1 174 ? -20.176 -5.635 15.404 1.00 95.56 174 ASN A C 1
ATOM 1390 O O . ASN A 1 174 ? -20.720 -5.208 14.389 1.00 95.56 174 ASN A O 1
ATOM 1394 N N . ASP A 1 175 ? -19.717 -4.830 16.367 1.00 96.31 175 ASP A N 1
ATOM 1395 C CA . ASP A 1 175 ? -19.776 -3.370 16.245 1.00 96.31 175 ASP A CA 1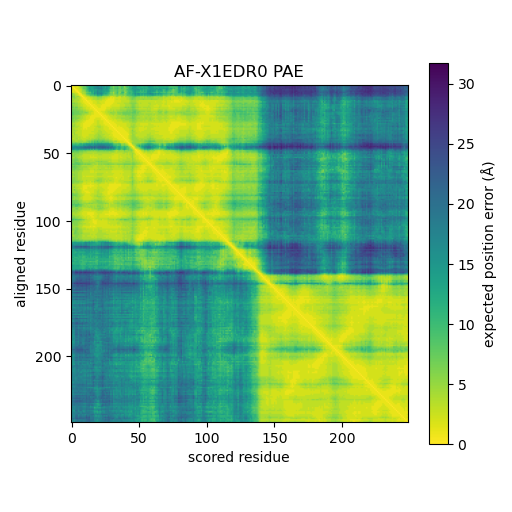
ATOM 1396 C C . ASP A 1 175 ? -18.925 -2.892 15.064 1.00 96.31 175 ASP A C 1
ATOM 1398 O O . ASP A 1 175 ? -19.394 -2.088 14.258 1.00 96.31 175 ASP A O 1
ATOM 1402 N N . LEU A 1 176 ? -17.714 -3.443 14.903 1.00 95.25 176 LEU A N 1
ATOM 1403 C CA . LEU A 1 176 ? -16.818 -3.106 13.790 1.00 95.25 176 LEU A CA 1
ATOM 1404 C C . LEU A 1 176 ? -17.442 -3.401 12.422 1.00 95.25 176 LEU A C 1
ATOM 1406 O O . LEU A 1 176 ? -17.295 -2.596 11.506 1.00 95.25 176 LEU A O 1
ATOM 1410 N N . LEU A 1 177 ? -18.188 -4.500 12.288 1.00 93.19 177 LEU A N 1
ATOM 1411 C CA . LEU A 1 177 ? -18.873 -4.855 11.038 1.00 93.19 177 LEU A CA 1
ATOM 1412 C C . LEU A 1 177 ? -20.048 -3.926 10.683 1.00 93.19 177 LEU A C 1
ATOM 1414 O O . LEU A 1 177 ? -20.490 -3.921 9.535 1.00 93.19 177 LEU A O 1
ATOM 1418 N N . GLN A 1 178 ? -20.586 -3.172 11.646 1.00 95.06 178 GLN A N 1
ATOM 1419 C CA . GLN A 1 178 ? -21.698 -2.233 11.426 1.00 95.06 178 GLN A CA 1
ATOM 1420 C C . GLN A 1 178 ? -21.232 -0.791 11.181 1.00 95.06 178 GLN A C 1
ATOM 1422 O O . GLN A 1 178 ? -22.031 0.064 10.790 1.00 95.06 178 GLN A O 1
ATOM 1427 N N . ILE A 1 179 ? -19.953 -0.502 11.416 1.00 95.00 179 ILE A N 1
ATOM 1428 C CA . ILE A 1 179 ? -19.337 0.791 11.115 1.00 95.00 179 ILE A CA 1
ATOM 1429 C C . ILE A 1 179 ? -19.143 0.920 9.591 1.00 95.00 179 ILE A C 1
ATOM 1431 O O . ILE A 1 179 ? -18.938 -0.101 8.927 1.00 95.00 179 ILE A O 1
ATOM 1435 N N . PRO A 1 180 ? -19.207 2.136 9.001 1.00 91.69 180 PRO A N 1
ATOM 1436 C CA . PRO A 1 180 ? -18.892 2.330 7.589 1.00 91.69 180 PRO A CA 1
ATOM 1437 C C . PRO A 1 180 ? -17.560 1.686 7.200 1.00 91.69 180 PRO A C 1
ATOM 1439 O O . PRO A 1 180 ? -16.532 1.947 7.822 1.00 91.69 180 PRO A O 1
ATOM 1442 N N . GLN A 1 181 ? -17.608 0.841 6.174 1.00 90.50 181 GLN A N 1
ATOM 1443 C CA . GLN A 1 181 ? -16.443 0.139 5.651 1.00 90.50 181 GLN A CA 1
ATOM 1444 C C . GLN A 1 181 ? -15.841 0.911 4.476 1.00 90.50 181 GLN A C 1
ATOM 1446 O O . GLN A 1 181 ? -16.562 1.590 3.741 1.00 90.50 181 GLN A O 1
ATOM 1451 N N . ALA A 1 182 ? -14.538 0.758 4.274 1.00 84.88 182 ALA A N 1
ATOM 1452 C CA . ALA A 1 182 ? -13.854 1.143 3.046 1.00 84.88 182 ALA A CA 1
ATOM 1453 C C . ALA A 1 182 ? -12.911 0.022 2.603 1.00 84.88 182 ALA A C 1
ATOM 1455 O O . ALA A 1 182 ? -12.566 -0.858 3.394 1.00 84.88 182 ALA A O 1
ATOM 1456 N N . SER A 1 183 ? -12.496 0.073 1.341 1.00 81.06 183 SER A N 1
ATOM 1457 C CA . SER A 1 183 ? -11.518 -0.845 0.763 1.00 81.06 183 SER A CA 1
ATOM 1458 C C . SER A 1 183 ? -10.289 -0.067 0.311 1.00 81.06 183 SER A C 1
ATOM 1460 O O . SER A 1 183 ? -10.413 0.978 -0.326 1.00 81.06 183 SER A O 1
ATOM 1462 N N . VAL A 1 184 ? -9.104 -0.581 0.633 1.00 78.25 184 VAL A N 1
ATOM 1463 C CA . VAL A 1 184 ? -7.816 0.004 0.248 1.00 78.25 184 VAL A CA 1
ATOM 1464 C C . VAL A 1 184 ? -6.963 -1.076 -0.392 1.00 78.25 184 VAL A C 1
ATOM 1466 O O . VAL A 1 184 ? -6.773 -2.151 0.175 1.00 78.25 184 VAL A O 1
ATOM 1469 N N . PHE A 1 185 ? -6.419 -0.798 -1.571 1.00 73.31 185 PHE A N 1
ATOM 1470 C CA . PHE A 1 185 ? -5.344 -1.614 -2.116 1.00 73.31 185 PHE A CA 1
ATOM 1471 C C . PHE A 1 185 ? -4.027 -1.170 -1.493 1.00 73.31 185 PHE A C 1
ATOM 1473 O O . PHE A 1 185 ? -3.635 -0.014 -1.637 1.00 73.31 185 PHE A O 1
ATOM 1480 N N . ALA A 1 186 ? -3.352 -2.077 -0.794 1.00 77.06 186 ALA A N 1
ATOM 1481 C CA . ALA A 1 186 ? -2.070 -1.766 -0.182 1.00 77.06 186 ALA A CA 1
ATOM 1482 C C . ALA A 1 186 ? -1.085 -2.920 -0.336 1.00 77.06 186 ALA A C 1
ATOM 1484 O O . ALA A 1 186 ? -1.415 -4.093 -0.112 1.00 77.06 186 ALA A O 1
ATOM 1485 N N . THR A 1 187 ? 0.154 -2.554 -0.656 1.00 80.12 187 THR A N 1
ATOM 1486 C CA . THR A 1 187 ? 1.308 -3.428 -0.483 1.00 80.12 187 THR A CA 1
ATOM 1487 C C . THR A 1 187 ? 1.737 -3.402 0.977 1.00 80.12 187 THR A C 1
ATOM 1489 O O . THR A 1 187 ? 1.944 -2.327 1.537 1.00 80.12 187 THR A O 1
ATOM 1492 N N . LEU A 1 188 ? 1.958 -4.572 1.574 1.00 85.69 188 LEU A N 1
ATOM 1493 C CA . LEU A 1 188 ? 2.771 -4.667 2.785 1.00 85.69 188 LEU A CA 1
ATOM 1494 C C . LEU A 1 188 ? 4.152 -5.185 2.402 1.00 85.69 188 LEU A C 1
ATOM 1496 O O . LEU A 1 188 ? 4.269 -6.162 1.666 1.00 85.69 188 LEU A O 1
ATOM 1500 N N . GLU A 1 189 ? 5.190 -4.544 2.921 1.00 84.56 189 GLU A N 1
ATOM 1501 C CA . GLU A 1 189 ? 6.579 -4.968 2.789 1.00 84.56 189 GLU A CA 1
ATOM 1502 C C . GLU A 1 189 ? 7.226 -4.976 4.172 1.00 84.56 189 GLU A C 1
ATOM 1504 O O . GLU A 1 189 ? 7.033 -4.064 4.977 1.00 84.56 189 GLU A O 1
ATOM 1509 N N . THR A 1 190 ? 8.001 -6.016 4.467 1.00 87.56 190 THR A N 1
ATOM 1510 C CA . THR A 1 190 ? 8.766 -6.050 5.716 1.00 87.56 190 THR A CA 1
ATOM 1511 C C . THR A 1 190 ? 10.049 -5.238 5.581 1.00 87.56 190 THR A C 1
ATOM 1513 O O . THR A 1 190 ? 10.739 -5.332 4.570 1.00 87.56 190 THR A O 1
ATOM 1516 N N . ILE A 1 191 ? 10.468 -4.565 6.653 1.00 86.69 191 ILE A N 1
ATOM 1517 C CA . ILE A 1 191 ? 11.783 -3.897 6.713 1.00 86.69 191 ILE A CA 1
ATOM 1518 C C . ILE A 1 191 ? 12.964 -4.855 6.467 1.00 86.69 191 ILE A C 1
ATOM 1520 O O . ILE A 1 191 ? 14.050 -4.446 6.072 1.00 86.69 191 ILE A O 1
ATOM 1524 N N . SER A 1 192 ? 12.761 -6.152 6.714 1.00 82.44 192 SER A N 1
ATOM 1525 C CA . SER A 1 192 ? 13.749 -7.204 6.480 1.00 82.44 192 SER A CA 1
ATOM 1526 C C . SER A 1 192 ? 13.753 -7.744 5.051 1.00 82.44 192 SER A C 1
ATOM 1528 O O . SER A 1 192 ? 14.501 -8.686 4.778 1.00 82.44 192 SER A O 1
ATOM 1530 N N . ASN A 1 193 ? 12.910 -7.222 4.157 1.00 77.69 193 ASN A N 1
ATOM 1531 C CA . ASN A 1 193 ? 12.841 -7.707 2.789 1.00 77.69 193 ASN A CA 1
ATOM 1532 C C . ASN A 1 193 ? 14.134 -7.324 2.044 1.00 77.69 193 ASN A C 1
ATOM 1534 O O . ASN A 1 193 ? 14.424 -6.138 1.887 1.00 77.69 193 ASN A O 1
ATOM 1538 N N . PRO A 1 194 ? 14.958 -8.292 1.598 1.00 68.62 194 PRO A N 1
ATOM 1539 C CA . PRO A 1 194 ? 16.104 -7.964 0.764 1.00 68.62 194 PRO A CA 1
ATOM 1540 C C . PRO A 1 194 ? 15.623 -7.475 -0.606 1.00 68.62 194 PRO A C 1
ATOM 1542 O O . PRO A 1 194 ? 14.502 -7.757 -1.025 1.00 68.62 194 PRO A O 1
ATOM 1545 N N . GLN A 1 195 ? 16.497 -6.809 -1.360 1.00 62.94 195 GLN A N 1
ATOM 1546 C CA . GLN A 1 195 ? 16.194 -6.420 -2.736 1.00 62.94 195 GLN A CA 1
ATOM 1547 C C . GLN A 1 195 ? 15.780 -7.646 -3.573 1.00 62.94 195 GLN A C 1
ATOM 1549 O O . GLN A 1 195 ? 16.555 -8.592 -3.730 1.00 62.94 195 GLN A O 1
ATOM 1554 N N . GLY A 1 196 ? 14.558 -7.623 -4.116 1.00 56.50 196 GLY A N 1
ATOM 1555 C CA . GLY A 1 196 ? 13.977 -8.753 -4.851 1.00 56.50 196 GLY A CA 1
ATOM 1556 C C . GLY A 1 196 ? 13.568 -9.945 -3.974 1.00 56.50 196 GLY A C 1
ATOM 1557 O O . GLY A 1 196 ? 13.441 -11.055 -4.490 1.00 56.50 196 GLY A O 1
ATOM 1558 N N . GLY A 1 197 ? 13.425 -9.737 -2.664 1.00 61.44 197 GLY A N 1
ATOM 1559 C CA . GLY A 1 197 ? 12.931 -10.721 -1.708 1.00 61.44 197 GLY A CA 1
ATOM 1560 C C . GLY A 1 197 ? 11.419 -10.931 -1.787 1.00 61.44 197 GLY A C 1
ATOM 1561 O O . GLY A 1 197 ? 10.704 -10.215 -2.480 1.00 61.44 197 GLY A O 1
ATOM 1562 N N . SER A 1 198 ? 10.937 -11.945 -1.068 1.00 68.62 198 SER A N 1
ATOM 1563 C CA . SER A 1 198 ? 9.535 -12.383 -1.083 1.00 68.62 198 SER A CA 1
ATOM 1564 C C . SER A 1 198 ? 8.743 -11.966 0.161 1.00 68.62 198 SER A C 1
ATOM 1566 O O . SER A 1 198 ? 7.677 -12.522 0.417 1.00 68.62 198 SER A O 1
ATOM 1568 N N . LEU A 1 199 ? 9.279 -11.068 0.995 1.00 78.56 199 LEU A N 1
ATOM 1569 C CA . LEU A 1 199 ? 8.598 -10.558 2.192 1.00 78.56 199 LEU A CA 1
ATOM 1570 C C . LEU A 1 199 ? 7.815 -9.283 1.857 1.00 78.56 199 LEU A C 1
ATOM 1572 O O . LEU A 1 199 ? 7.952 -8.254 2.522 1.00 78.56 199 LEU A O 1
ATOM 1576 N N . ILE A 1 200 ? 7.049 -9.378 0.773 1.00 75.06 200 ILE A N 1
ATOM 1577 C CA . ILE A 1 200 ? 6.242 -8.322 0.181 1.00 75.06 200 ILE A CA 1
ATOM 1578 C C . ILE A 1 200 ? 5.002 -8.951 -0.458 1.00 75.06 200 ILE A C 1
ATOM 1580 O O . ILE A 1 200 ? 5.064 -10.069 -0.972 1.00 75.06 200 ILE A O 1
ATOM 1584 N N . GLY A 1 201 ? 3.857 -8.282 -0.380 1.00 73.69 201 GLY A N 1
ATOM 1585 C CA . GLY A 1 201 ? 2.602 -8.815 -0.905 1.00 73.69 201 GLY A CA 1
ATOM 1586 C C . GLY A 1 201 ? 1.525 -7.750 -1.025 1.00 73.69 201 GLY A C 1
ATOM 1587 O O . GLY A 1 201 ? 1.569 -6.735 -0.333 1.00 73.69 201 GLY A O 1
ATOM 1588 N N . ASN A 1 202 ? 0.547 -8.003 -1.894 1.00 73.06 202 ASN A N 1
ATOM 1589 C CA . ASN A 1 202 ? -0.554 -7.086 -2.179 1.00 73.06 202 ASN A CA 1
ATOM 1590 C C . ASN A 1 202 ? -1.901 -7.717 -1.862 1.00 73.06 202 ASN A C 1
ATOM 1592 O O . ASN A 1 202 ? -2.122 -8.900 -2.120 1.00 73.06 202 ASN A O 1
ATOM 1596 N N . ALA A 1 203 ? -2.796 -6.905 -1.313 1.00 72.00 203 ALA A N 1
ATOM 1597 C CA . ALA A 1 203 ? -4.170 -7.288 -1.056 1.00 72.00 203 ALA A CA 1
ATOM 1598 C C . ALA A 1 203 ? -5.079 -6.057 -1.122 1.00 72.00 203 ALA A C 1
ATOM 1600 O O . ALA A 1 203 ? -4.638 -4.922 -0.931 1.00 72.00 203 ALA A O 1
ATOM 1601 N N . ILE A 1 204 ? -6.359 -6.309 -1.389 1.00 75.31 204 ILE A N 1
ATOM 1602 C CA . ILE A 1 204 ? -7.422 -5.357 -1.083 1.00 75.31 204 ILE A CA 1
ATOM 1603 C C . ILE A 1 204 ? -7.819 -5.611 0.372 1.00 75.31 204 ILE A C 1
ATOM 1605 O O . ILE A 1 204 ? -8.245 -6.715 0.717 1.00 75.31 204 ILE A O 1
ATOM 1609 N N . TRP A 1 205 ? -7.643 -4.601 1.215 1.00 80.75 205 TRP A N 1
ATOM 1610 C CA . TRP A 1 205 ? -7.987 -4.614 2.630 1.00 80.75 205 TRP A CA 1
ATOM 1611 C C . TRP A 1 205 ? -9.317 -3.903 2.818 1.00 80.75 205 TRP A C 1
ATOM 1613 O O . TRP A 1 205 ? -9.426 -2.717 2.514 1.00 80.75 205 TRP A O 1
ATOM 1623 N N . THR A 1 206 ? -10.317 -4.615 3.328 1.00 84.38 206 THR A N 1
ATOM 1624 C CA . THR A 1 206 ? -11.619 -4.035 3.667 1.00 84.38 206 THR A CA 1
ATOM 1625 C C . THR A 1 206 ? -11.773 -3.992 5.177 1.00 84.38 206 THR A C 1
ATOM 1627 O O . THR A 1 206 ? -11.562 -5.001 5.853 1.00 84.38 206 THR A O 1
ATOM 1630 N N . GLY A 1 207 ? -12.142 -2.828 5.703 1.00 91.88 207 GLY A N 1
ATOM 1631 C CA . GLY A 1 207 ? -12.278 -2.617 7.139 1.00 91.88 207 GLY A CA 1
ATOM 1632 C C . GLY A 1 207 ? -12.878 -1.260 7.484 1.00 91.88 207 GLY A C 1
ATOM 1633 O O . GLY A 1 207 ? -13.432 -0.564 6.630 1.00 91.88 207 GLY A O 1
ATOM 1634 N N . VAL A 1 208 ? -12.726 -0.866 8.745 1.00 96.31 208 VAL A N 1
ATOM 1635 C CA . VAL A 1 208 ? -13.135 0.450 9.241 1.00 96.31 208 VAL A CA 1
ATOM 1636 C C . VAL A 1 208 ? -12.021 1.462 8.965 1.00 96.31 208 VAL A C 1
ATOM 1638 O O . VAL A 1 208 ? -10.909 1.227 9.411 1.00 96.31 208 VAL A O 1
ATOM 1641 N N . PRO A 1 209 ? -12.282 2.611 8.316 1.00 95.38 209 PRO A N 1
ATOM 1642 C CA . PRO A 1 209 ? -11.280 3.668 8.203 1.00 95.38 209 PRO A CA 1
ATOM 1643 C C . PRO A 1 209 ? -10.820 4.142 9.584 1.00 95.38 209 PRO A C 1
ATOM 1645 O O . PRO A 1 209 ? -11.636 4.582 10.400 1.00 95.38 209 PRO A O 1
ATOM 1648 N N . PHE A 1 210 ? -9.516 4.136 9.849 1.00 95.56 210 PHE A N 1
ATOM 1649 C CA . PHE A 1 210 ? -8.986 4.475 11.171 1.00 95.56 210 PHE A CA 1
ATOM 1650 C C . PHE A 1 210 ? -9.333 5.914 11.581 1.00 95.56 210 PHE A C 1
ATOM 1652 O O . PHE A 1 210 ? -9.702 6.193 12.725 1.00 95.56 210 PHE A O 1
ATOM 1659 N N . LYS A 1 211 ? -9.351 6.826 10.603 1.00 94.81 211 LYS A N 1
ATOM 1660 C CA . LYS A 1 211 ? -9.816 8.209 10.759 1.00 94.81 211 LYS A CA 1
ATOM 1661 C C . LYS A 1 211 ? -11.237 8.309 11.325 1.00 94.81 211 LYS A C 1
ATOM 1663 O O . LYS A 1 211 ? -11.487 9.166 12.169 1.00 94.81 211 LYS A O 1
ATOM 1668 N N . TYR A 1 212 ? -12.146 7.412 10.935 1.00 95.38 212 TYR A N 1
ATOM 1669 C CA . TYR A 1 212 ? -13.498 7.377 11.495 1.00 95.38 212 TYR A CA 1
ATOM 1670 C C . TYR A 1 212 ? -13.459 7.105 13.007 1.00 95.38 212 TYR A C 1
ATOM 1672 O O . TYR A 1 212 ? -14.132 7.789 13.778 1.00 95.38 212 TYR A O 1
ATOM 1680 N N . LEU A 1 213 ? -12.634 6.155 13.458 1.00 96.25 213 LEU A N 1
ATOM 1681 C CA . LEU A 1 213 ? -12.475 5.838 14.884 1.00 96.25 213 LEU A CA 1
ATOM 1682 C C . LEU A 1 213 ? -11.882 7.017 15.671 1.00 96.25 213 LEU A C 1
ATOM 1684 O O . LEU A 1 213 ? -12.348 7.330 16.773 1.00 96.25 213 LEU A O 1
ATOM 1688 N N . LEU A 1 214 ? -10.897 7.710 15.093 1.00 95.25 214 LEU A N 1
ATOM 1689 C CA . LEU A 1 214 ? -10.309 8.922 15.673 1.00 95.25 214 LEU A CA 1
ATOM 1690 C C . LEU A 1 214 ? -11.343 10.049 15.836 1.00 95.25 214 LEU A C 1
ATOM 1692 O O . LEU A 1 214 ? -11.374 10.725 16.867 1.00 95.25 214 LEU A O 1
ATOM 1696 N N . GLU A 1 215 ? -12.232 10.227 14.860 1.00 95.62 215 GLU A N 1
ATOM 1697 C CA . GLU A 1 215 ? -13.324 11.203 14.933 1.00 95.62 215 GLU A CA 1
ATOM 1698 C C . GLU A 1 215 ? -14.371 10.833 15.998 1.00 95.62 215 GLU A C 1
ATOM 1700 O O . GLU A 1 215 ? -14.842 11.712 16.723 1.00 95.62 215 GLU A O 1
ATOM 1705 N N . GLN A 1 216 ? -14.712 9.545 16.143 1.00 96.50 216 GLN A N 1
ATOM 1706 C CA . GLN A 1 216 ? -15.675 9.088 17.158 1.00 96.50 216 GLN A CA 1
ATOM 1707 C C . GLN A 1 216 ? -15.150 9.211 18.596 1.00 96.50 216 GLN A C 1
ATOM 1709 O O . GLN A 1 216 ? -15.936 9.396 19.532 1.00 96.50 216 GLN A O 1
ATOM 1714 N N . THR A 1 217 ? -13.837 9.071 18.781 1.00 96.75 217 THR A N 1
ATOM 1715 C CA . THR A 1 217 ? -13.174 9.123 20.095 1.00 96.75 217 THR A CA 1
ATOM 1716 C C . THR A 1 217 ? -12.804 10.547 20.501 1.00 96.75 217 THR A C 1
ATOM 1718 O O . THR A 1 217 ? -12.888 10.890 21.682 1.00 96.75 217 THR A O 1
ATOM 1721 N N . GLY A 1 218 ? -12.437 11.387 19.529 1.00 96.50 218 GLY A N 1
ATOM 1722 C CA . GLY A 1 218 ? -11.981 12.757 19.736 1.00 96.50 218 GLY A CA 1
ATOM 1723 C C . GLY A 1 218 ? -10.599 12.798 20.386 1.00 96.50 218 GLY A C 1
ATOM 1724 O O . GLY A 1 218 ? -10.469 12.650 21.597 1.00 96.50 218 GLY A O 1
ATOM 1725 N N . ILE A 1 219 ? -9.550 13.025 19.601 1.00 96.69 219 ILE A N 1
ATOM 1726 C CA . ILE A 1 219 ? -8.171 13.078 20.110 1.00 96.69 219 ILE A CA 1
ATOM 1727 C C . ILE A 1 219 ? -7.969 14.332 20.976 1.00 96.69 219 ILE A C 1
ATOM 1729 O O . ILE A 1 219 ? -8.258 15.451 20.543 1.00 96.69 219 ILE A O 1
ATOM 1733 N N . LYS A 1 220 ? -7.428 14.167 22.190 1.00 96.75 220 LYS A N 1
ATOM 1734 C CA . LYS A 1 220 ? -7.104 15.289 23.084 1.00 96.75 220 LYS A CA 1
ATOM 1735 C C . LYS A 1 220 ? -5.821 15.998 22.676 1.00 96.75 220 LYS A C 1
ATOM 1737 O O . LYS A 1 220 ? -4.873 15.401 22.166 1.00 96.75 220 LYS A O 1
ATOM 1742 N N . GLN A 1 221 ? -5.754 17.286 23.009 1.00 95.62 221 GLN A N 1
ATOM 1743 C CA . GLN A 1 221 ? -4.533 18.070 22.850 1.00 95.62 221 GLN A CA 1
ATOM 1744 C C . GLN A 1 221 ? -3.364 17.415 23.604 1.00 95.62 221 GLN A C 1
ATOM 1746 O O . GLN A 1 221 ? -3.469 17.114 24.792 1.00 95.62 221 GLN A O 1
ATOM 1751 N N . GLY A 1 222 ? -2.236 17.240 22.911 1.00 94.25 222 GLY A N 1
ATOM 1752 C CA . GLY A 1 222 ? -1.018 16.646 23.467 1.00 94.25 222 GLY A CA 1
ATOM 1753 C C . GLY A 1 222 ? -0.841 15.151 23.190 1.00 94.25 222 GLY A C 1
ATOM 1754 O O . GLY A 1 222 ? 0.207 14.617 23.542 1.00 94.25 222 GLY A O 1
ATOM 1755 N N . ALA A 1 223 ? -1.804 14.479 22.549 1.00 96.75 223 ALA A N 1
ATOM 1756 C CA . ALA A 1 223 ? -1.562 13.159 21.967 1.00 96.75 223 ALA A CA 1
ATOM 1757 C C . ALA A 1 223 ? -0.549 13.264 20.811 1.00 96.75 223 ALA A C 1
ATOM 1759 O O . ALA A 1 223 ? -0.640 14.185 19.998 1.00 96.75 223 ALA A O 1
ATOM 1760 N N . ILE A 1 224 ? 0.412 12.338 20.754 1.00 96.81 224 ILE A N 1
ATOM 1761 C CA . ILE A 1 224 ? 1.505 12.345 19.760 1.00 96.81 224 ILE A CA 1
ATOM 1762 C C . ILE A 1 224 ? 1.517 11.102 18.869 1.00 96.81 224 ILE A C 1
ATOM 1764 O O . ILE A 1 224 ? 1.796 11.205 17.678 1.00 96.81 224 ILE A O 1
ATOM 1768 N N . GLU A 1 225 ? 1.147 9.948 19.419 1.00 97.81 225 GLU A N 1
ATOM 1769 C CA . GLU A 1 225 ? 1.151 8.663 18.726 1.00 97.81 225 GLU A CA 1
ATOM 1770 C C . GLU A 1 225 ? -0.084 7.850 19.095 1.00 97.81 225 GLU A C 1
ATOM 1772 O O . GLU A 1 225 ? -0.664 8.011 20.175 1.00 97.81 225 GLU A O 1
ATOM 1777 N N . VAL A 1 226 ? -0.439 6.945 18.191 1.00 97.56 226 VAL A N 1
ATOM 1778 C CA . VAL A 1 226 ? -1.340 5.827 18.441 1.00 97.56 226 VAL A CA 1
ATOM 1779 C C . VAL A 1 226 ? -0.471 4.596 18.636 1.00 97.56 226 VAL A C 1
ATOM 1781 O O . VAL A 1 226 ? 0.332 4.265 17.766 1.00 97.56 226 VAL A O 1
ATOM 1784 N N . VAL A 1 227 ? -0.623 3.923 19.775 1.00 97.94 227 VAL A N 1
ATOM 1785 C CA . VAL A 1 227 ? 0.082 2.670 20.061 1.00 97.94 227 VAL A CA 1
ATOM 1786 C C . VAL A 1 227 ? -0.899 1.518 19.915 1.00 97.94 227 VAL A C 1
ATOM 1788 O O . VAL A 1 227 ? -1.951 1.511 20.555 1.00 97.94 227 VAL A O 1
ATOM 1791 N N . PHE A 1 228 ? -0.540 0.545 19.090 1.00 97.44 228 PHE A N 1
ATOM 1792 C CA . PHE A 1 228 ? -1.291 -0.683 18.882 1.00 97.44 228 PHE A CA 1
ATOM 1793 C C . PHE A 1 228 ? -0.734 -1.766 19.797 1.00 97.44 228 PHE A C 1
ATOM 1795 O O . PHE A 1 228 ? 0.477 -1.983 19.834 1.00 97.44 228 PHE A O 1
ATOM 1802 N N . TYR A 1 229 ? -1.623 -2.449 20.509 1.00 95.44 229 TYR A N 1
ATOM 1803 C CA . TYR A 1 229 ? -1.305 -3.622 21.315 1.00 95.44 229 TYR A CA 1
ATOM 1804 C C . TYR A 1 229 ? -2.112 -4.800 20.783 1.00 95.44 229 TYR A C 1
ATOM 1806 O O . TYR A 1 229 ? -3.322 -4.685 20.588 1.00 95.44 229 TYR A O 1
ATOM 1814 N N . CYS A 1 230 ? -1.439 -5.915 20.531 1.00 92.19 230 CYS A N 1
ATOM 1815 C CA . CYS A 1 230 ? -2.032 -7.101 19.930 1.00 92.19 230 CYS A CA 1
ATOM 1816 C C . CYS A 1 230 ? -2.167 -8.231 20.961 1.00 92.19 230 CYS A C 1
ATOM 1818 O O . CYS A 1 230 ? -1.388 -8.322 21.910 1.00 92.19 230 CYS A O 1
ATOM 1820 N N . GLU A 1 231 ? -3.133 -9.127 20.740 1.00 89.19 231 GLU A N 1
ATOM 1821 C CA . GLU A 1 231 ? -3.363 -10.333 21.559 1.00 89.19 231 GLU A CA 1
ATOM 1822 C C . GLU A 1 231 ? -2.120 -11.224 21.676 1.00 89.19 231 GLU A C 1
ATOM 1824 O O . GLU A 1 231 ? -1.890 -11.869 22.696 1.00 89.19 231 GLU A O 1
ATOM 1829 N N . ASP A 1 232 ? -1.275 -11.236 20.644 1.00 87.50 232 ASP A N 1
ATOM 1830 C CA . ASP A 1 232 ? -0.034 -12.005 20.639 1.00 87.50 232 ASP A CA 1
ATOM 1831 C C . ASP A 1 232 ? 1.124 -11.325 21.412 1.00 87.50 232 ASP A C 1
ATOM 1833 O O . ASP A 1 232 ? 2.242 -11.852 21.477 1.00 87.50 232 ASP A O 1
ATOM 1837 N N . GLY A 1 233 ? 0.864 -10.176 22.042 1.00 89.19 233 GLY A N 1
ATOM 1838 C CA . GLY A 1 233 ? 1.840 -9.383 22.786 1.00 89.19 233 GLY A CA 1
ATOM 1839 C C . GLY A 1 233 ? 2.719 -8.491 21.908 1.00 89.19 233 GLY A C 1
ATOM 1840 O O . GLY A 1 233 ? 3.611 -7.823 22.439 1.00 89.19 233 GLY A O 1
ATOM 1841 N N . TYR A 1 234 ? 2.496 -8.460 20.589 1.00 91.69 234 TYR A N 1
ATOM 1842 C CA . TYR A 1 234 ? 3.130 -7.483 19.713 1.00 91.69 234 TYR A CA 1
ATOM 1843 C C . TYR A 1 234 ? 2.605 -6.073 20.004 1.00 91.69 234 TYR A C 1
ATOM 1845 O O . TYR A 1 234 ? 1.441 -5.873 20.358 1.00 91.69 234 TYR A O 1
ATOM 1853 N N . SER A 1 235 ? 3.472 -5.078 19.833 1.00 94.62 235 SER A N 1
ATOM 1854 C CA . SER A 1 235 ? 3.071 -3.679 19.865 1.00 94.62 235 SER A CA 1
ATOM 1855 C C . SER A 1 235 ? 3.887 -2.854 18.886 1.00 94.62 235 SER A C 1
ATOM 1857 O O . SER A 1 235 ? 5.090 -3.080 18.738 1.00 94.62 235 SER A O 1
ATOM 1859 N N . THR A 1 236 ? 3.252 -1.860 18.282 1.00 95.56 236 THR A N 1
ATOM 1860 C CA . THR A 1 236 ? 3.893 -0.860 17.421 1.00 95.56 236 THR A CA 1
ATOM 1861 C C . THR A 1 236 ? 3.172 0.477 17.570 1.00 95.56 236 THR A C 1
ATOM 1863 O O . THR A 1 236 ? 2.101 0.531 18.176 1.00 95.56 236 THR A O 1
ATOM 1866 N N . SER A 1 237 ? 3.732 1.559 17.043 1.00 97.06 237 SER A N 1
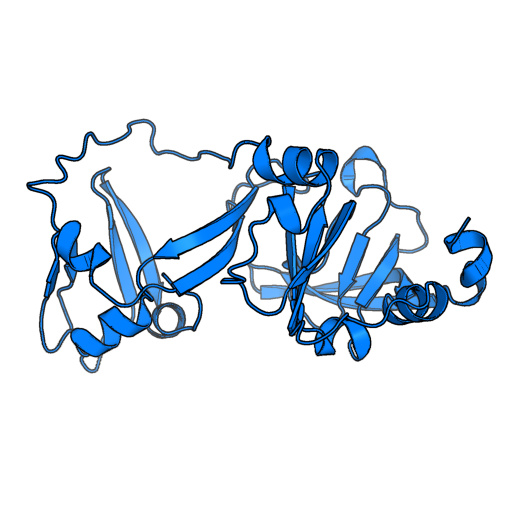ATOM 1867 C CA . SER A 1 237 ? 3.066 2.857 17.017 1.00 97.06 237 SER A CA 1
ATOM 1868 C C . SER A 1 237 ? 3.255 3.569 15.687 1.00 97.06 237 SER A C 1
ATOM 1870 O O . SER A 1 237 ? 4.187 3.286 14.936 1.00 97.06 237 SER A O 1
ATOM 1872 N N . ILE A 1 238 ? 2.330 4.483 15.410 1.00 97.00 238 ILE A N 1
ATOM 1873 C CA . ILE A 1 238 ? 2.438 5.487 14.350 1.00 97.00 238 ILE A CA 1
ATOM 1874 C C . ILE A 1 238 ? 2.065 6.847 14.935 1.00 97.00 238 ILE A C 1
ATOM 1876 O O . ILE A 1 238 ? 1.355 6.939 15.945 1.00 97.00 238 ILE A O 1
ATOM 1880 N N . THR A 1 239 ? 2.524 7.920 14.303 1.00 97.56 239 THR A N 1
ATOM 1881 C CA . THR A 1 239 ? 2.151 9.277 14.712 1.00 97.56 239 THR A CA 1
ATOM 1882 C C . THR A 1 239 ? 0.654 9.524 14.511 1.00 97.56 239 THR A C 1
ATOM 1884 O O . THR A 1 239 ? 0.004 8.910 13.664 1.00 97.56 239 THR A O 1
ATOM 1887 N N . ILE A 1 240 ? 0.085 10.466 15.269 1.00 95.56 240 ILE A N 1
ATOM 1888 C CA . ILE A 1 240 ? -1.320 10.879 15.085 1.00 95.56 240 ILE A CA 1
ATOM 1889 C C . ILE A 1 240 ? -1.564 11.411 13.666 1.00 95.56 240 ILE A C 1
ATOM 1891 O O . ILE A 1 240 ? -2.639 11.209 13.107 1.00 95.56 240 ILE A O 1
ATOM 1895 N N . GLU A 1 241 ? -0.566 12.073 13.079 1.00 93.62 241 GLU A N 1
ATOM 1896 C CA . GLU A 1 241 ? -0.635 12.561 11.704 1.00 93.62 241 GLU A CA 1
ATOM 1897 C C . GLU A 1 241 ? -0.741 11.408 10.702 1.00 93.62 241 GLU A C 1
ATOM 1899 O O . GLU A 1 241 ? -1.603 11.446 9.828 1.00 93.62 241 GLU A O 1
ATOM 1904 N N . GLU A 1 242 ? 0.082 10.365 10.844 1.00 94.88 242 GLU A N 1
ATOM 1905 C CA . GLU A 1 242 ? 0.000 9.168 10.003 1.00 94.88 242 GLU A CA 1
ATOM 1906 C C . GLU A 1 242 ? -1.328 8.441 10.177 1.00 94.88 242 GLU A C 1
ATOM 1908 O O . GLU A 1 242 ? -1.968 8.127 9.179 1.00 94.88 242 GLU A O 1
ATOM 1913 N N . ALA A 1 243 ? -1.778 8.247 11.419 1.00 95.06 243 ALA A N 1
ATOM 1914 C CA . ALA A 1 243 ? -3.046 7.587 11.725 1.00 95.06 243 ALA A CA 1
ATOM 1915 C C . ALA A 1 243 ? -4.269 8.302 11.118 1.00 95.06 243 ALA A C 1
ATOM 1917 O O . ALA A 1 243 ? -5.293 7.673 10.860 1.00 95.06 243 ALA A O 1
ATOM 1918 N N . ALA A 1 244 ? -4.176 9.616 10.897 1.00 92.75 244 ALA A N 1
ATOM 1919 C CA . ALA A 1 244 ? -5.245 10.430 10.325 1.00 92.75 244 ALA A CA 1
ATOM 1920 C C . ALA A 1 244 ? -5.229 10.495 8.784 1.00 92.75 244 ALA A C 1
ATOM 1922 O O . ALA A 1 244 ? -6.114 11.134 8.201 1.00 92.75 244 ALA A O 1
ATOM 1923 N N . LYS A 1 245 ? -4.241 9.881 8.117 1.00 91.62 245 LYS A N 1
ATOM 1924 C CA . LYS A 1 245 ? -4.170 9.840 6.650 1.00 91.62 245 LYS A CA 1
ATOM 1925 C C . LYS A 1 245 ? -5.307 8.992 6.077 1.00 91.62 245 LYS A C 1
ATOM 1927 O O . LYS A 1 245 ? -5.732 7.998 6.662 1.00 91.62 245 LYS A O 1
ATOM 1932 N N . GLU A 1 246 ? -5.784 9.391 4.901 1.00 86.06 246 GLU A N 1
ATOM 1933 C CA . GLU A 1 246 ? -6.694 8.560 4.111 1.00 86.06 246 GLU A CA 1
ATOM 1934 C C . GLU A 1 246 ? -6.006 7.230 3.762 1.00 86.06 246 GLU A C 1
ATOM 1936 O O . GLU A 1 246 ? -4.806 7.202 3.487 1.00 86.06 246 GLU A O 1
ATOM 1941 N N . GLY A 1 247 ? -6.763 6.134 3.785 1.00 83.75 247 GLY A N 1
ATOM 1942 C CA . GLY A 1 247 ? -6.254 4.793 3.486 1.00 83.75 247 GLY A CA 1
ATOM 1943 C C . GLY A 1 247 ? -5.692 4.009 4.680 1.00 83.75 247 GLY A C 1
ATOM 1944 O O . GLY A 1 247 ? -5.374 2.834 4.516 1.00 83.75 247 GLY A O 1
ATOM 1945 N N . VAL A 1 248 ? -5.597 4.606 5.876 1.00 93.00 248 VAL A N 1
ATOM 1946 C CA . VAL A 1 248 ? -5.305 3.862 7.117 1.00 93.00 248 VAL A CA 1
ATOM 1947 C C . VAL A 1 248 ? -6.588 3.206 7.630 1.00 93.00 248 VAL A C 1
ATOM 1949 O O . VAL A 1 248 ? -7.624 3.869 7.743 1.00 93.00 248 VAL A O 1
ATOM 1952 N N . MET A 1 249 ? -6.505 1.913 7.944 1.00 91.19 249 MET A N 1
ATOM 1953 C CA . MET A 1 249 ? -7.619 1.032 8.319 1.00 91.19 249 MET A CA 1
ATOM 1954 C C . MET A 1 249 ? -7.342 0.373 9.670 1.00 91.19 249 MET A C 1
ATOM 1956 O O . MET A 1 249 ? -6.167 0.006 9.894 1.00 91.19 249 MET A O 1
#

Sequence (249 aa):
EIIEKIGDSAEIFNATGVRSDDEVIEEEFKGIRIVKILEYLDLQPMGEAKNIIVYASDLYAADFTISEMLEGDVYIAWKKDGQYFNPSSDGILKIVADNGPTTKWIKNPVLFDFISDFDDQVPLADRLEADAINFISQQRFFTLSLGYIPDIDIENWSLEITGLVEKSLELSYNDLLQIPQASVFATLETISNPQGGSLIGNAIWTGVPFKYLLEQTGIKQGAIEVVFYCEDGYSTSITIEEAAKEGVM

Secondary structure (DSSP, 8-state):
-HHHHSGGG-EEEEEEEE-TTS-EEEEEEEEEEHHHHHHHTT----TT--EEEEEETTS-EEEEEHHHHHTS-EEEEEEETTEEPPTTTT-S-EEEETTEEGGG--BSEEEEEEES-TT-SS-HHHHS-HHHHHHHHSSPPP---SS------TTT-EEEE-SSBSS-EEEEHHHHHHSPPEEEEEEEE-TT--TT-S-EEEEEEEE--HHHHHHHH-BPTT--EEEEE-TTS-EEEEEHHHHTSTT--

Mean predicted aligned error: 10.76 Å

Nearest PDB structures (foldseek):
  2bpb-assembly1_A  TM=8.461E-01  e=4.347E-06  Ancylobacter novellus
  2ca4-assembly1_A  TM=8.488E-01  e=8.520E-06  Ancylobacter novellus
  7kom-assembly1_A  TM=6.953E-01  e=5.737E-05  Vibrio vulnificus CMCP6
  7rkb-assembly1_A  TM=7.514E-01  e=9.505E-05  Klebsiella pneumoniae subsp. pneumoniae SA1
  7kp2-assembly1_A  TM=6.857E-01  e=3.453E-04  Vibrio cholerae O1 biovar El Tor str. N16961

InterPro domains:
  IPR000572 Oxidoreductase, molybdopterin-binding domain [PF00174] (148-248)
  IPR036374 Oxidoreductase, molybdopterin-binding domain superfamily [G3DSA:3.90.420.10] (14-114)
  IPR036374 Oxidoreductase, molybdopterin-binding domain superfamily [G3DSA:3.90.420.10] (125-249)
  IPR036374 Oxidoreductase, molybdopterin-binding domain superfamily [SSF56524] (28-107)
  IPR036374 Oxidoreductase, molybdopterin-binding domain superfamily [SSF56524] (138-248)

pLDDT: mean 84.72, std 12.09, range [51.34, 98.0]

Organism: NCBI:txid412755